Protein AF-A0A5K3ELS0-F1 (afdb_monomer)

Foldseek 3Di:
DDWDWDDQDDDPPVPDDDDDDDDDDDDDDDDDDDDDDDDDDDDDDPDDDPDQEQAPLPDPDFPDKQDQADAADCPFDAAEDFQPDDPPPPDDPDDPPVPPGPYDPVRVVLVVLSCQQNRSPHHKYKAQLVQPVRFWTWIADPLWIFTQHGHPVPSRCHPVDDGQKTWQDKQPHGGRDPVVVCVRSVVQLVVCVVVPVVDSRPRIIIIGINRNNPDIRGDFDDSDPPDDSPFDADPVRHTDD

Mean predicted aligned error: 15.23 Å

Radius of gyration: 23.15 Å; Cα contacts (8 Å, |Δi|>4): 310; chains: 1; bounding box: 40×54×72 Å

Nearest PDB structures (foldseek):
  8hu2-assembly1_A  TM=6.677E-01  e=6.889E-03  Rattus norvegicus
  8hck-assembly1_A-2  TM=6.841E-01  e=1.636E-02  Homo sapiens
  3qik-assembly1_A-2  TM=6.355E-01  e=2.095E-02  Homo sapiens
  4q2q-assembly1_A-2  TM=6.966E-01  e=3.888E-02  Homo sapiens
  2eaq-assembly1_A  TM=6.360E-01  e=8.162E-02  Homo sapiens

Secondary structure (DSSP, 8-state):
-------PPP---TT------PPPPP-------------PPP----SS-TTSSPPPTT---PPPPPPPPPPP-TTSPPEEEPPTTS-S----TT----------HHHHHHHHHHHHHH-TT-EEEEEEHHHHHHHEEEEEETTEEEEEEE-TT-GGGTTT--TT-EEEEETTEE-SSHHHHHHHHHHHHHHHHHTT-S-TTS-EEEEEEE--TT--------SSTT---S--B-TTS-B--

Organism: Mesocestoides corti (NCBI:txid53468)

pLDDT: mean 71.58, std 26.06, range [26.17, 98.44]

Sequence (241 aa):
MIGKALNSRPWITRSYEPFINEPCDKSSEDVSGENVCQKSPDFDDTDNAIYLLPPPSSSTTCLPPNPDPPEFNVQAEPIVVEPRGRSCNALIPGKSSSCTENVDPFYADSLRLQKEILNPGGIEVYVAASELLSNVALIQLQSQVWIAGWNPRVSSLHGLFHVGDLLVSVNGCDVQNLRQVAKVVEGTKKWALRENFRTPADVKCRLRLRRLPLAKTLIVCRQRQDQKIGITFDENGTNQF

Structure (mmCIF, N/CA/C/O backbone):
data_AF-A0A5K3ELS0-F1
#
_entry.id   AF-A0A5K3ELS0-F1
#
loop_
_atom_site.group_PDB
_atom_site.id
_atom_site.type_symbol
_atom_site.label_atom_id
_atom_site.label_alt_id
_atom_site.label_comp_id
_atom_site.label_asym_id
_atom_site.label_entity_id
_atom_site.label_seq_id
_atom_site.pdbx_PDB_ins_code
_atom_site.Cartn_x
_atom_site.Cartn_y
_atom_site.Cartn_z
_atom_site.occupancy
_atom_site.B_iso_or_equiv
_atom_site.auth_seq_id
_atom_site.auth_comp_id
_atom_site.auth_asym_id
_atom_site.auth_atom_id
_atom_site.pdbx_PDB_model_num
ATOM 1 N N . MET A 1 1 ? 11.161 -18.961 8.385 1.00 32.47 1 MET A N 1
ATOM 2 C CA . MET A 1 1 ? 10.218 -18.487 9.426 1.00 32.47 1 MET A CA 1
ATOM 3 C C . MET A 1 1 ? 8.884 -18.201 8.761 1.00 32.47 1 MET A C 1
ATOM 5 O O . MET A 1 1 ? 8.845 -17.419 7.824 1.00 32.47 1 MET A O 1
ATOM 9 N N . ILE A 1 2 ? 7.836 -18.905 9.183 1.00 33.78 2 ILE A N 1
ATOM 10 C CA . ILE A 1 2 ? 6.509 -18.909 8.552 1.00 33.78 2 ILE A CA 1
ATOM 11 C C . ILE A 1 2 ? 5.768 -17.618 8.937 1.00 33.78 2 ILE A C 1
ATOM 13 O O . ILE A 1 2 ? 5.592 -17.339 10.124 1.00 33.78 2 ILE A O 1
ATOM 17 N N . GLY A 1 3 ? 5.379 -16.816 7.942 1.00 35.72 3 GLY A N 1
ATOM 18 C CA . GLY A 1 3 ? 4.598 -15.593 8.139 1.00 35.72 3 GLY A CA 1
ATOM 19 C C . GLY A 1 3 ? 3.211 -15.909 8.702 1.00 35.72 3 GLY A C 1
ATOM 20 O O . GLY A 1 3 ? 2.543 -16.836 8.249 1.00 35.72 3 GLY A O 1
ATOM 21 N N . LYS A 1 4 ? 2.773 -15.154 9.713 1.00 40.16 4 LYS A N 1
ATOM 22 C CA . LYS A 1 4 ? 1.417 -15.264 10.264 1.00 40.16 4 LYS A CA 1
ATOM 23 C C . LYS A 1 4 ? 0.488 -14.370 9.445 1.00 40.16 4 LYS A C 1
ATOM 25 O O . LYS A 1 4 ? 0.543 -13.151 9.584 1.00 40.16 4 LYS A O 1
ATOM 30 N N . ALA A 1 5 ? -0.346 -14.967 8.599 1.00 39.97 5 ALA A N 1
ATOM 31 C CA . ALA A 1 5 ? -1.477 -14.273 7.993 1.00 39.97 5 ALA A CA 1
ATOM 32 C C . ALA A 1 5 ? -2.575 -14.077 9.050 1.00 39.97 5 ALA A C 1
ATOM 34 O O . ALA A 1 5 ? -2.842 -14.978 9.850 1.00 39.97 5 ALA A O 1
ATOM 35 N N . LEU A 1 6 ? -3.225 -12.911 9.074 1.00 43.31 6 LEU A N 1
ATOM 36 C CA . LEU A 1 6 ? -4.522 -12.807 9.738 1.00 43.31 6 LEU A CA 1
ATOM 37 C C . LEU A 1 6 ? -5.511 -13.591 8.865 1.00 43.31 6 LEU A C 1
ATOM 39 O O . LEU A 1 6 ? -5.607 -13.303 7.676 1.00 43.31 6 LEU A O 1
ATOM 43 N N . ASN A 1 7 ? -6.198 -14.589 9.428 1.00 38.84 7 ASN A N 1
ATOM 44 C CA . ASN A 1 7 ? -7.166 -15.424 8.710 1.00 38.84 7 ASN A CA 1
ATOM 45 C C . ASN A 1 7 ? -8.350 -14.585 8.193 1.00 38.84 7 ASN A C 1
ATOM 47 O O . ASN A 1 7 ? -9.406 -14.525 8.825 1.00 38.84 7 ASN A O 1
ATOM 51 N N . SER A 1 8 ? -8.190 -13.950 7.035 1.00 42.12 8 SER A N 1
ATOM 52 C CA . SER A 1 8 ? -9.297 -13.561 6.175 1.00 42.12 8 SER A CA 1
ATOM 53 C C . SER A 1 8 ? -9.764 -14.815 5.437 1.00 42.12 8 SER A C 1
ATOM 55 O O . SER A 1 8 ? -8.969 -15.613 4.941 1.00 42.12 8 SER A O 1
ATOM 57 N N . ARG A 1 9 ? -11.077 -15.057 5.457 1.00 33.62 9 ARG A N 1
ATOM 58 C CA . ARG A 1 9 ? -11.699 -16.205 4.785 1.00 33.62 9 ARG A CA 1
ATOM 59 C C . ARG A 1 9 ? -11.258 -16.245 3.311 1.00 33.62 9 ARG A C 1
ATOM 61 O O . ARG A 1 9 ? -11.151 -15.175 2.711 1.00 33.62 9 ARG A O 1
ATOM 68 N N . PRO A 1 10 ? -11.040 -17.430 2.711 1.00 34.38 10 PRO A N 1
ATOM 69 C CA . PRO A 1 10 ? -10.680 -17.514 1.303 1.00 34.38 10 PRO A CA 1
ATOM 70 C C . PRO A 1 10 ? -11.784 -16.875 0.459 1.00 34.38 10 PRO A C 1
ATOM 72 O O . PRO A 1 10 ? -12.960 -17.233 0.568 1.00 34.38 10 PRO A O 1
ATOM 75 N N . TRP A 1 11 ? -11.403 -15.902 -0.365 1.00 38.62 11 TRP A N 1
ATOM 76 C CA . TRP A 1 11 ? -12.281 -15.329 -1.373 1.00 38.62 11 TRP A CA 1
ATOM 77 C C . TRP A 1 11 ? -12.660 -16.444 -2.346 1.00 38.62 11 TRP A C 1
ATOM 79 O O . TRP A 1 11 ? -11.809 -17.010 -3.025 1.00 38.62 11 TRP A O 1
ATOM 89 N N . ILE A 1 12 ? -13.941 -16.803 -2.375 1.00 36.31 12 ILE A N 1
ATOM 90 C CA . ILE A 1 12 ? -14.476 -17.779 -3.323 1.00 36.31 12 ILE A CA 1
ATOM 91 C C . ILE A 1 12 ? -14.359 -17.166 -4.728 1.00 36.31 12 ILE A C 1
ATOM 93 O O . ILE A 1 12 ? -15.095 -16.239 -5.062 1.00 36.31 12 ILE A O 1
ATOM 97 N N . THR A 1 13 ? -13.438 -17.687 -5.542 1.00 38.44 13 THR A N 1
ATOM 98 C CA . THR A 1 13 ? -13.150 -17.278 -6.932 1.00 38.44 13 THR A CA 1
ATOM 99 C C . THR A 1 13 ? -14.054 -17.949 -7.973 1.00 38.44 13 THR A C 1
ATOM 101 O O . THR A 1 13 ? -13.780 -17.857 -9.164 1.00 38.44 13 THR A O 1
ATOM 104 N N . ARG A 1 14 ? -15.153 -18.603 -7.563 1.00 33.16 14 ARG A N 1
ATOM 105 C CA . ARG A 1 14 ? -16.025 -19.434 -8.428 1.00 33.16 14 ARG A CA 1
ATOM 106 C C . ARG A 1 14 ? -16.704 -18.714 -9.611 1.00 33.16 14 ARG A C 1
ATOM 108 O O . ARG A 1 14 ? -17.505 -19.336 -10.293 1.00 33.16 14 ARG A O 1
ATOM 115 N N . SER A 1 15 ? -16.427 -17.437 -9.854 1.00 32.41 15 SER A N 1
ATOM 116 C CA . SER A 1 15 ? -17.091 -16.645 -10.899 1.00 32.41 15 SER A CA 1
ATOM 117 C C . SER A 1 15 ? -16.128 -15.761 -11.696 1.00 32.41 15 SER A C 1
ATOM 119 O O . SER A 1 15 ? -16.569 -14.805 -12.321 1.00 32.41 15 SER A O 1
ATOM 121 N N . TYR A 1 16 ? -14.819 -16.027 -11.637 1.00 31.09 16 TYR A N 1
ATOM 122 C CA . TYR A 1 16 ? -13.856 -15.343 -12.497 1.00 31.09 16 TYR A CA 1
ATOM 123 C C . TYR A 1 16 ? -13.718 -16.119 -13.811 1.00 31.09 16 TYR A C 1
ATOM 125 O O . TYR A 1 16 ? -13.013 -17.125 -13.858 1.00 31.09 16 TYR A O 1
ATOM 133 N N . GLU A 1 17 ? -14.408 -15.666 -14.858 1.00 32.91 17 GLU A N 1
ATOM 134 C CA . GLU A 1 17 ? -14.076 -16.037 -16.235 1.00 32.91 17 GLU A CA 1
ATOM 135 C C . GLU A 1 17 ? -13.055 -15.017 -16.768 1.00 32.91 17 GLU A C 1
ATOM 137 O O . GLU A 1 17 ? -13.351 -13.819 -16.785 1.00 32.91 17 GLU A O 1
ATOM 142 N N . PRO A 1 18 ? -11.829 -15.433 -17.136 1.00 33.44 18 PRO A N 1
ATOM 143 C CA . PRO A 1 18 ? -10.881 -14.542 -17.791 1.00 33.44 18 PRO A CA 1
ATOM 144 C C . PRO A 1 18 ? -11.433 -14.128 -19.159 1.00 33.44 18 PRO A C 1
ATOM 146 O O . PRO A 1 18 ? -12.008 -14.950 -19.870 1.00 33.44 18 PRO A O 1
ATOM 149 N N . PHE A 1 19 ? -11.250 -12.858 -19.527 1.00 33.72 19 PHE A N 1
ATOM 150 C CA . PHE A 1 19 ? -11.660 -12.327 -20.826 1.00 33.72 19 PHE A CA 1
ATOM 151 C C . PHE A 1 19 ? -11.067 -13.178 -21.958 1.00 33.72 19 PHE A C 1
ATOM 153 O O . PHE A 1 19 ? -9.854 -13.201 -22.170 1.00 33.72 19 PHE A O 1
ATOM 160 N N . ILE A 1 20 ? -11.936 -13.902 -22.662 1.00 32.62 20 ILE A N 1
ATOM 161 C CA . ILE A 1 20 ? -11.607 -14.596 -23.903 1.00 32.62 20 ILE A CA 1
ATOM 162 C C . ILE A 1 20 ? -11.396 -13.509 -24.961 1.00 32.62 20 ILE A C 1
ATOM 164 O O . ILE A 1 20 ? -12.241 -12.634 -25.129 1.00 32.62 20 ILE A O 1
ATOM 168 N N . ASN A 1 21 ? -10.245 -13.540 -25.635 1.00 35.16 21 ASN A N 1
ATOM 169 C CA . ASN A 1 21 ? -9.906 -12.611 -26.710 1.00 35.16 21 ASN A CA 1
ATOM 170 C C . ASN A 1 21 ? -10.930 -12.729 -27.851 1.00 35.16 21 ASN A C 1
ATOM 172 O O . ASN A 1 21 ? -10.907 -13.716 -28.587 1.00 35.16 21 ASN A O 1
ATOM 176 N N . GLU A 1 22 ? -11.791 -11.729 -28.028 1.00 33.44 22 GLU A N 1
ATOM 177 C CA . GLU A 1 22 ? -12.545 -11.578 -29.274 1.00 33.44 22 GLU A CA 1
ATOM 178 C C . GLU A 1 22 ? -11.617 -11.012 -30.370 1.00 33.44 22 GLU A C 1
ATOM 180 O O . GLU A 1 22 ? -10.852 -10.077 -30.110 1.00 33.44 22 GLU A O 1
ATOM 185 N N . PRO A 1 23 ? -11.612 -11.585 -31.588 1.00 29.44 23 PRO A N 1
ATOM 186 C CA . PRO A 1 23 ? -10.772 -11.112 -32.683 1.00 29.44 23 PRO A CA 1
ATOM 187 C C . PRO A 1 23 ? -11.302 -9.793 -33.270 1.00 29.44 23 PRO A C 1
ATOM 189 O O . PRO A 1 23 ? -12.472 -9.686 -33.622 1.00 29.44 23 PRO A O 1
ATOM 192 N N . CYS A 1 24 ? -10.420 -8.798 -33.413 1.00 31.36 24 CYS A N 1
ATOM 193 C CA . CYS A 1 24 ? -10.720 -7.533 -34.089 1.00 31.36 24 CYS A CA 1
ATOM 194 C C . CYS A 1 24 ? -11.006 -7.746 -35.583 1.00 31.36 24 CYS A C 1
ATOM 196 O O . CYS A 1 24 ? -10.098 -8.099 -36.343 1.00 31.36 24 CYS A O 1
ATOM 198 N N . ASP A 1 25 ? -12.228 -7.437 -36.013 1.00 29.47 25 ASP A N 1
ATOM 199 C CA . ASP A 1 25 ? -12.583 -7.339 -37.426 1.00 29.47 25 ASP A CA 1
ATOM 200 C C . ASP A 1 25 ? -11.960 -6.095 -38.074 1.00 29.47 25 ASP A C 1
ATOM 202 O O . ASP A 1 25 ? -12.076 -4.966 -37.593 1.00 29.47 25 ASP A O 1
ATOM 206 N N . LYS A 1 26 ? -11.285 -6.322 -39.205 1.00 36.97 26 LYS A N 1
ATOM 207 C CA . LYS A 1 26 ? -10.754 -5.288 -40.095 1.00 36.97 26 LYS A CA 1
ATOM 208 C C . LYS A 1 26 ? -11.854 -4.849 -41.059 1.00 36.97 26 LYS A C 1
ATOM 210 O O . LYS A 1 26 ? -12.306 -5.655 -41.866 1.00 36.97 26 LYS A O 1
ATOM 215 N N . SER A 1 27 ? -12.197 -3.565 -41.065 1.00 30.58 27 SER A N 1
ATOM 216 C CA . SER A 1 27 ? -12.747 -2.918 -42.259 1.00 30.58 27 SER A CA 1
ATOM 217 C C . SER A 1 27 ? -12.182 -1.503 -42.409 1.00 30.58 27 SER A C 1
ATOM 219 O O . SER A 1 27 ? -11.992 -0.765 -41.448 1.00 30.58 27 SER A O 1
ATOM 221 N N . SER A 1 28 ? -11.779 -1.253 -43.645 1.00 32.78 28 SER A N 1
ATOM 222 C CA . SER A 1 28 ? -11.037 -0.150 -44.252 1.00 32.78 28 SER A CA 1
ATOM 223 C C . SER A 1 28 ? -11.870 1.113 -44.465 1.00 32.78 28 SER A C 1
ATOM 225 O O . SER A 1 28 ? -13.068 0.984 -44.674 1.00 32.78 28 SER A O 1
ATOM 227 N N . GLU A 1 29 ? -11.215 2.276 -44.580 1.00 29.58 29 GLU A N 1
ATOM 228 C CA . GLU A 1 29 ? -11.402 3.188 -45.726 1.00 29.58 29 GLU A CA 1
ATOM 229 C C . GLU A 1 29 ? -10.311 4.278 -45.786 1.00 29.58 29 GLU A C 1
ATOM 231 O O . GLU A 1 29 ? -9.962 4.907 -44.786 1.00 29.58 29 GLU A O 1
ATOM 236 N N . ASP A 1 30 ? -9.754 4.435 -46.989 1.00 28.17 30 ASP A N 1
ATOM 237 C CA . ASP A 1 30 ? -8.724 5.385 -47.410 1.00 28.17 30 ASP A CA 1
ATOM 238 C C . ASP A 1 30 ? -9.295 6.795 -47.622 1.00 28.17 30 ASP A C 1
ATOM 240 O O . ASP A 1 30 ? -10.318 6.936 -48.289 1.00 28.17 30 ASP A O 1
ATOM 244 N N . VAL A 1 31 ? -8.574 7.848 -47.210 1.00 30.98 31 VAL A N 1
ATOM 245 C CA . VAL A 1 31 ? -8.658 9.168 -47.868 1.00 30.98 31 VAL A CA 1
ATOM 246 C C . VAL A 1 31 ? -7.279 9.831 -47.918 1.00 30.98 31 VAL A C 1
ATOM 248 O O . VAL A 1 31 ? -6.674 10.179 -46.906 1.00 30.98 31 VAL A O 1
ATOM 251 N N . SER A 1 32 ? -6.809 10.014 -49.147 1.00 30.33 32 SER A N 1
ATOM 252 C CA . SER A 1 32 ? -5.652 10.793 -49.588 1.00 30.33 32 SER A CA 1
ATOM 253 C C . SER A 1 32 ? -5.846 12.308 -49.427 1.00 30.33 32 SER A C 1
ATOM 255 O O . SER A 1 32 ? -6.909 12.823 -49.772 1.00 30.33 32 SER A O 1
ATOM 257 N N . GLY A 1 33 ? -4.793 13.040 -49.044 1.00 27.86 33 GLY A N 1
ATOM 258 C CA . GLY A 1 33 ? -4.741 14.505 -49.141 1.00 27.86 33 GLY A CA 1
ATOM 259 C C . GLY A 1 33 ? -3.343 15.071 -48.867 1.00 27.86 33 GLY A C 1
ATOM 260 O O . GLY A 1 33 ? -2.771 14.831 -47.809 1.00 27.86 33 GLY A O 1
ATOM 261 N N . GLU A 1 34 ? -2.787 15.787 -49.844 1.00 28.33 34 GLU A N 1
ATOM 262 C CA . GLU A 1 34 ? -1.423 16.328 -49.889 1.00 28.33 34 GLU A CA 1
ATOM 263 C C . GLU A 1 34 ? -1.189 17.587 -49.018 1.00 28.33 34 GLU A C 1
ATOM 265 O O . GLU A 1 34 ? -2.057 18.441 -48.879 1.00 28.33 34 GLU A O 1
ATOM 270 N N . ASN A 1 35 ? 0.050 17.687 -48.509 1.00 32.28 35 ASN A N 1
ATOM 271 C CA . ASN A 1 35 ? 0.907 18.856 -48.228 1.00 32.28 35 ASN A CA 1
ATOM 272 C C . ASN A 1 35 ? 0.306 20.226 -47.857 1.00 32.28 35 ASN A C 1
ATOM 274 O O . ASN A 1 35 ? -0.186 20.930 -48.730 1.00 32.28 35 ASN A O 1
ATOM 278 N N . VAL A 1 36 ? 0.679 20.734 -46.669 1.00 26.23 36 VAL A N 1
ATOM 279 C CA . VAL A 1 36 ? 1.166 22.122 -46.497 1.00 26.23 36 VAL A CA 1
ATOM 280 C C . VAL A 1 36 ? 2.239 22.173 -45.394 1.00 26.23 36 VAL A C 1
ATOM 282 O O . VAL A 1 36 ? 1.948 22.004 -44.213 1.00 26.23 36 VAL A O 1
ATOM 285 N N . CYS A 1 37 ? 3.488 22.461 -45.778 1.00 32.84 37 CYS A N 1
ATOM 286 C CA . CYS A 1 37 ? 4.531 22.952 -44.874 1.00 32.84 37 CYS A CA 1
ATOM 287 C C . CYS A 1 37 ? 4.185 24.373 -44.417 1.00 32.84 37 CYS A C 1
ATOM 289 O O . CYS A 1 37 ? 4.113 25.274 -45.256 1.00 32.84 37 CYS A O 1
ATOM 291 N N . GLN A 1 38 ? 4.079 24.616 -43.109 1.00 28.42 38 GLN A N 1
ATOM 292 C CA . GLN A 1 38 ? 4.184 25.968 -42.562 1.00 28.42 38 GLN A CA 1
ATOM 293 C C . GLN A 1 38 ? 5.141 26.025 -41.367 1.00 28.42 38 GLN A C 1
ATOM 295 O O . GLN A 1 38 ? 5.074 25.241 -40.428 1.00 28.42 38 GLN A O 1
ATOM 300 N N . LYS A 1 39 ? 6.070 26.970 -41.530 1.00 26.17 39 LYS A N 1
ATOM 301 C CA . LYS A 1 39 ? 7.198 27.419 -40.712 1.00 26.17 39 LYS A CA 1
ATOM 302 C C . LYS A 1 39 ? 7.029 27.303 -39.193 1.00 26.17 39 LYS A C 1
ATOM 304 O O . LYS A 1 39 ? 6.042 27.757 -38.623 1.00 26.17 39 LYS A O 1
ATOM 309 N N . SER A 1 40 ? 8.098 26.821 -38.569 1.00 32.34 40 SER A N 1
ATOM 310 C CA . SER A 1 40 ? 8.456 27.016 -37.165 1.00 32.34 40 SER A CA 1
ATOM 311 C C . SER A 1 40 ? 8.597 28.504 -36.803 1.00 32.34 40 SER A C 1
ATOM 313 O O . SER A 1 40 ? 9.113 29.279 -37.613 1.00 32.34 40 SER A O 1
ATOM 315 N N . PRO A 1 41 ? 8.228 28.906 -35.576 1.00 30.69 41 PRO A N 1
ATOM 316 C CA . PRO A 1 41 ? 8.869 30.011 -34.889 1.00 30.69 41 PRO A CA 1
ATOM 317 C C . PRO A 1 41 ? 9.944 29.476 -33.936 1.00 30.69 41 PRO A C 1
ATOM 319 O O . PRO A 1 41 ? 9.690 28.586 -33.124 1.00 30.69 41 PRO A O 1
ATOM 322 N N . ASP A 1 42 ? 11.138 30.047 -34.059 1.00 35.75 42 ASP A N 1
ATOM 323 C CA . ASP A 1 42 ? 12.222 29.934 -33.091 1.00 35.75 42 ASP A CA 1
ATOM 324 C C . ASP A 1 42 ? 11.749 30.448 -31.724 1.00 35.75 42 ASP A C 1
ATOM 326 O O . ASP A 1 42 ? 11.367 31.612 -31.597 1.00 35.75 42 ASP A O 1
ATOM 330 N N . PHE A 1 43 ? 11.792 29.592 -30.704 1.00 33.81 43 PHE A N 1
ATOM 331 C CA . PHE A 1 43 ? 11.798 30.011 -29.307 1.00 33.81 43 PHE A CA 1
ATOM 332 C C . PHE A 1 43 ? 12.851 29.202 -28.560 1.00 33.81 43 PHE A C 1
ATOM 334 O O . PHE A 1 43 ? 12.744 27.988 -28.388 1.00 33.81 43 PHE A O 1
ATOM 341 N N . ASP A 1 44 ? 13.888 29.931 -28.180 1.00 38.47 44 ASP A N 1
ATOM 342 C CA . ASP A 1 44 ? 14.945 29.544 -27.267 1.00 38.47 44 ASP A CA 1
ATOM 343 C C . ASP A 1 44 ? 14.365 29.599 -25.844 1.00 38.47 44 ASP A C 1
ATOM 345 O O . ASP A 1 44 ? 14.057 30.682 -25.349 1.00 38.47 44 ASP A O 1
ATOM 349 N N . ASP A 1 45 ? 14.127 28.438 -25.229 1.00 35.22 45 ASP A N 1
ATOM 350 C CA . ASP A 1 45 ? 13.986 28.318 -23.773 1.00 35.22 45 ASP A CA 1
ATOM 351 C C . ASP A 1 45 ? 14.328 26.879 -23.350 1.00 35.22 45 ASP A C 1
ATOM 353 O O . ASP A 1 45 ? 13.502 25.962 -23.269 1.00 35.22 45 ASP A O 1
ATOM 357 N N . THR A 1 46 ? 15.625 26.663 -23.173 1.00 46.88 46 THR A N 1
ATOM 358 C CA . THR A 1 46 ? 16.214 25.497 -22.521 1.00 46.88 46 THR A CA 1
ATOM 359 C C . THR A 1 46 ? 15.684 25.334 -21.089 1.00 46.88 46 THR A C 1
ATOM 361 O O . THR A 1 46 ? 15.721 26.274 -20.303 1.00 46.88 46 THR A O 1
ATOM 364 N N . ASP A 1 47 ? 15.255 24.102 -20.777 1.00 39.41 47 ASP A N 1
ATOM 365 C CA . ASP A 1 47 ? 15.235 23.431 -19.457 1.00 39.41 47 ASP A CA 1
ATOM 366 C C . ASP A 1 47 ? 13.909 23.027 -18.781 1.00 39.41 47 ASP A C 1
ATOM 368 O O . ASP A 1 47 ? 13.975 22.393 -17.733 1.00 39.41 47 ASP A O 1
ATOM 372 N N . ASN A 1 48 ? 12.708 23.206 -19.355 1.00 40.69 48 ASN A N 1
ATOM 373 C CA . ASN A 1 48 ? 11.473 22.777 -18.644 1.00 40.69 48 ASN A CA 1
ATOM 374 C C . ASN A 1 48 ? 10.407 21.980 -19.427 1.00 40.69 48 ASN A C 1
ATOM 376 O O . ASN A 1 48 ? 9.276 21.856 -18.964 1.00 40.69 48 ASN A O 1
ATOM 380 N N . ALA A 1 49 ? 10.743 21.346 -20.555 1.00 39.59 49 ALA A N 1
ATOM 381 C CA . ALA A 1 49 ? 9.760 20.643 -21.399 1.00 39.59 49 ALA A CA 1
ATOM 382 C C . ALA A 1 49 ? 9.984 19.122 -21.556 1.00 39.59 49 ALA A C 1
ATOM 384 O O . ALA A 1 49 ? 9.637 18.552 -22.587 1.00 39.59 49 ALA A O 1
ATOM 385 N N . ILE A 1 50 ? 10.565 18.430 -20.568 1.00 40.97 50 ILE A N 1
ATOM 386 C CA . ILE A 1 50 ? 11.013 17.037 -20.784 1.00 40.97 50 ILE A CA 1
ATOM 387 C C . ILE A 1 50 ? 9.846 16.033 -20.958 1.00 40.97 50 ILE A C 1
ATOM 389 O O . ILE A 1 50 ? 10.048 14.979 -21.552 1.00 40.97 50 ILE A O 1
ATOM 393 N N . TYR A 1 51 ? 8.606 16.327 -20.538 1.00 48.28 51 TYR A N 1
ATOM 394 C CA . TYR A 1 51 ? 7.540 15.303 -20.544 1.00 48.28 51 TYR A CA 1
ATOM 395 C C . TYR A 1 51 ? 6.131 15.824 -20.872 1.00 48.28 51 TYR A C 1
ATOM 397 O O . TYR A 1 51 ? 5.190 15.549 -20.132 1.00 48.28 51 TYR A O 1
ATOM 405 N N . LEU A 1 52 ? 5.968 16.562 -21.975 1.00 49.53 52 LEU A N 1
ATOM 406 C CA . LEU A 1 52 ? 4.674 17.162 -22.354 1.00 49.53 52 LEU A CA 1
ATOM 407 C C . LEU A 1 52 ? 3.873 16.397 -23.428 1.00 49.53 52 LEU A C 1
ATOM 409 O O . LEU A 1 52 ? 2.747 16.783 -23.724 1.00 49.53 52 LEU A O 1
ATOM 413 N N . LEU A 1 53 ? 4.388 15.291 -23.971 1.00 43.47 53 LEU A N 1
ATOM 414 C CA . LEU A 1 53 ? 3.660 14.366 -24.854 1.00 43.47 53 LEU A CA 1
ATOM 415 C C . LEU A 1 53 ? 4.173 12.935 -24.617 1.00 43.47 53 LEU A C 1
ATOM 417 O O . LEU A 1 53 ? 5.349 12.786 -24.264 1.00 43.47 53 LEU A O 1
ATOM 421 N N . PRO A 1 54 ? 3.362 11.872 -24.818 1.00 44.94 54 PRO A N 1
ATOM 422 C CA . PRO A 1 54 ? 3.943 10.550 -24.988 1.00 44.94 54 PRO A CA 1
ATOM 423 C C . PRO A 1 54 ? 4.959 10.641 -26.138 1.00 44.94 54 PRO A C 1
ATOM 425 O O . PRO A 1 54 ? 4.673 11.293 -27.149 1.00 44.94 54 PRO A O 1
ATOM 428 N N . PRO A 1 55 ? 6.158 10.059 -25.981 1.00 50.50 55 PRO A N 1
ATOM 429 C CA . PRO A 1 55 ? 7.178 10.096 -27.018 1.00 50.50 55 PRO A CA 1
ATOM 430 C C . PRO A 1 55 ? 6.554 9.669 -28.361 1.00 50.50 55 PRO A C 1
ATOM 432 O O . PRO A 1 55 ? 5.818 8.678 -28.382 1.00 50.50 55 PRO A O 1
ATOM 435 N N . PRO A 1 56 ? 6.789 10.400 -29.473 1.00 50.28 56 PRO A N 1
ATOM 436 C CA . PRO A 1 56 ? 6.279 9.996 -30.783 1.00 50.28 56 PRO A CA 1
ATOM 437 C C . PRO A 1 56 ? 6.717 8.559 -31.090 1.00 50.28 56 PRO A C 1
ATOM 439 O O . PRO A 1 56 ? 7.722 8.095 -30.561 1.00 50.28 56 PRO A O 1
ATOM 442 N N . SER A 1 57 ? 6.013 7.839 -31.966 1.00 42.91 57 SER A N 1
ATOM 443 C CA . SER A 1 57 ? 6.364 6.448 -32.326 1.00 42.91 57 SER A CA 1
ATOM 444 C C . SER A 1 57 ? 7.798 6.279 -32.866 1.00 42.91 57 SER A C 1
ATOM 446 O O . SER A 1 57 ? 8.317 5.165 -32.901 1.00 42.91 57 SER A O 1
ATOM 448 N N . SER A 1 58 ? 8.440 7.381 -33.265 1.00 42.94 58 SER A N 1
ATOM 449 C CA . SER A 1 58 ? 9.840 7.494 -33.688 1.00 42.94 58 SER A CA 1
ATOM 450 C C . SER A 1 58 ? 10.833 7.814 -32.560 1.00 42.94 58 SER A C 1
ATOM 452 O O . SER A 1 58 ? 12.041 7.750 -32.780 1.00 42.94 58 SER A O 1
ATOM 454 N N . SER A 1 59 ? 10.361 8.167 -31.365 1.00 49.56 59 SER A N 1
ATOM 455 C CA . SER A 1 59 ? 11.199 8.452 -30.204 1.00 49.56 59 SER A CA 1
ATOM 456 C C . SER A 1 59 ? 11.670 7.152 -29.561 1.00 49.56 59 SER A C 1
ATOM 458 O O . SER A 1 59 ? 10.891 6.285 -29.168 1.00 49.56 59 SER A O 1
ATOM 460 N N . THR A 1 60 ? 12.985 7.036 -29.417 1.00 46.84 60 THR A N 1
ATOM 461 C CA . THR A 1 60 ? 13.653 5.954 -28.687 1.00 46.84 60 THR A CA 1
ATOM 462 C C . THR A 1 60 ? 13.524 6.090 -27.168 1.00 46.84 60 THR A C 1
ATOM 464 O O . THR A 1 60 ? 13.955 5.201 -26.435 1.00 46.84 60 THR A O 1
ATOM 467 N N . THR A 1 61 ? 12.953 7.189 -26.676 1.00 49.84 61 THR A N 1
ATOM 468 C CA . THR A 1 61 ? 12.980 7.552 -25.259 1.00 49.84 61 THR A CA 1
ATOM 469 C C . THR A 1 61 ? 11.655 7.176 -24.606 1.00 49.84 61 THR A C 1
ATOM 471 O O . THR A 1 61 ? 10.752 7.997 -24.475 1.00 49.84 61 THR A O 1
ATOM 474 N N . CYS A 1 62 ? 11.523 5.906 -24.212 1.00 60.06 62 CYS A N 1
ATOM 475 C CA . CYS A 1 62 ? 10.508 5.490 -23.239 1.00 60.06 62 CYS A CA 1
ATOM 476 C C . CYS A 1 62 ? 10.748 6.233 -21.912 1.00 60.06 62 CYS A C 1
ATOM 478 O O . CYS A 1 62 ? 11.893 6.592 -21.623 1.00 60.06 62 CYS A O 1
ATOM 480 N N . LEU A 1 63 ? 9.706 6.446 -21.094 1.00 65.94 63 LEU A N 1
ATOM 481 C CA . LEU A 1 63 ? 9.922 6.970 -19.740 1.00 65.94 63 LEU A CA 1
ATOM 482 C C . LEU A 1 63 ? 10.952 6.088 -19.034 1.00 65.94 63 LEU A C 1
ATOM 484 O O . LEU A 1 63 ? 10.750 4.868 -18.975 1.00 65.94 63 LEU A O 1
ATOM 488 N N . PRO A 1 64 ? 12.049 6.671 -18.523 1.00 75.31 64 PRO A N 1
ATOM 489 C CA . PRO A 1 64 ? 13.050 5.876 -17.853 1.00 75.31 64 PRO A CA 1
ATOM 490 C C . PRO A 1 64 ? 12.423 5.211 -16.620 1.00 75.31 64 PRO A C 1
ATOM 492 O O . PRO A 1 64 ? 11.488 5.759 -16.016 1.00 75.31 64 PRO A O 1
ATOM 495 N N . PRO A 1 65 ? 12.938 4.036 -16.221 1.00 84.00 65 PRO A N 1
ATOM 496 C CA . PRO A 1 65 ? 12.593 3.459 -14.937 1.00 84.00 65 PRO A CA 1
ATOM 497 C C . PRO A 1 65 ? 12.823 4.491 -13.836 1.00 84.00 65 PRO A C 1
ATOM 499 O O . PRO A 1 65 ? 13.812 5.228 -13.877 1.00 84.00 65 PRO A O 1
ATOM 502 N N . ASN A 1 66 ? 11.946 4.536 -12.832 1.00 87.56 66 ASN A N 1
ATOM 503 C CA . ASN A 1 66 ? 12.211 5.406 -11.691 1.00 87.56 66 ASN A CA 1
ATOM 504 C C . ASN A 1 66 ? 13.566 5.044 -11.050 1.00 87.56 66 ASN A C 1
ATOM 506 O O . ASN A 1 66 ? 13.917 3.856 -10.976 1.00 87.56 66 ASN A O 1
ATOM 510 N N . PRO A 1 67 ? 14.321 6.034 -10.541 1.00 89.81 67 PRO A N 1
ATOM 511 C CA . PRO A 1 67 ? 15.510 5.765 -9.744 1.00 89.81 67 PRO A CA 1
ATOM 512 C C . PRO A 1 67 ? 15.146 4.984 -8.476 1.00 89.81 67 PRO A C 1
ATOM 514 O O . PRO A 1 67 ? 13.971 4.702 -8.198 1.00 89.81 67 PRO A O 1
ATOM 517 N N . ASP A 1 68 ? 16.160 4.528 -7.743 1.00 90.31 68 ASP A N 1
ATOM 518 C CA . ASP A 1 68 ? 15.911 3.864 -6.465 1.00 90.31 68 ASP A CA 1
ATOM 519 C C . ASP A 1 68 ? 15.161 4.823 -5.535 1.00 90.31 68 ASP A C 1
ATOM 521 O O . ASP A 1 68 ? 15.529 6.000 -5.448 1.00 90.31 68 ASP A O 1
ATOM 525 N N . PRO A 1 69 ? 14.065 4.371 -4.899 1.00 91.56 69 PRO A N 1
ATOM 526 C CA . PRO A 1 69 ? 13.301 5.242 -4.025 1.00 91.56 69 PRO A CA 1
ATOM 527 C C . PRO A 1 69 ? 14.193 5.731 -2.872 1.00 91.56 69 PRO A C 1
ATOM 529 O O . PRO A 1 69 ? 14.932 4.923 -2.309 1.00 91.56 69 PRO A O 1
ATOM 532 N N . PRO A 1 70 ? 14.122 7.017 -2.476 1.00 93.00 70 PRO A N 1
ATOM 533 C CA . PRO A 1 70 ? 14.927 7.527 -1.365 1.00 93.00 70 PRO A CA 1
ATOM 534 C C . PRO A 1 70 ? 14.591 6.814 -0.047 1.00 93.00 70 PRO A C 1
ATOM 536 O O . PRO A 1 70 ? 13.571 6.131 0.071 1.00 93.00 70 PRO A O 1
ATOM 539 N N . GLU A 1 71 ? 15.406 6.986 0.990 1.00 93.94 71 GLU A N 1
ATOM 540 C CA . GLU A 1 71 ? 15.014 6.499 2.314 1.00 93.94 71 GLU A CA 1
ATOM 541 C C . GLU A 1 71 ? 13.728 7.185 2.796 1.00 93.94 71 GLU A C 1
ATOM 543 O O . GLU A 1 71 ? 13.429 8.336 2.460 1.00 93.94 71 GLU A O 1
ATOM 548 N N . PHE A 1 72 ? 12.930 6.452 3.572 1.00 94.25 72 PHE A N 1
ATOM 549 C CA . PHE A 1 72 ? 11.693 6.995 4.112 1.00 94.25 72 PHE A CA 1
ATOM 550 C C . PHE A 1 72 ? 11.992 8.067 5.164 1.00 94.25 72 PHE A C 1
ATOM 552 O O . PHE A 1 72 ? 12.716 7.821 6.128 1.00 94.25 72 PHE A O 1
ATOM 559 N N . ASN A 1 73 ? 11.379 9.239 5.010 1.00 94.69 73 ASN A N 1
ATOM 560 C CA . ASN A 1 73 ? 11.518 10.361 5.923 1.00 94.69 73 ASN A CA 1
ATOM 561 C C . ASN A 1 73 ? 10.166 10.690 6.566 1.00 94.69 73 ASN A C 1
ATOM 563 O O . ASN A 1 73 ? 9.264 11.225 5.922 1.00 94.69 73 ASN A O 1
ATOM 567 N N . VAL A 1 74 ? 10.055 10.429 7.870 1.00 91.56 74 VAL A N 1
ATOM 568 C CA . VAL A 1 74 ? 8.846 10.692 8.669 1.00 91.56 74 VAL A CA 1
ATOM 569 C C . VAL A 1 74 ? 8.456 12.178 8.658 1.00 91.56 74 VAL A C 1
ATOM 571 O O . VAL A 1 74 ? 7.266 12.493 8.707 1.00 91.56 74 VAL A O 1
ATOM 574 N N . GLN A 1 75 ? 9.436 13.082 8.567 1.00 94.38 75 GLN A N 1
ATOM 575 C CA . GLN A 1 75 ? 9.223 14.534 8.599 1.00 94.38 75 GLN A CA 1
ATOM 576 C C . GLN A 1 75 ? 8.814 15.116 7.242 1.00 94.38 75 GLN A C 1
ATOM 578 O O . GLN A 1 75 ? 8.297 16.228 7.190 1.00 94.38 75 GLN A O 1
ATOM 583 N N . ALA A 1 76 ? 9.038 14.390 6.144 1.00 95.81 76 ALA A N 1
ATOM 584 C CA . ALA A 1 76 ? 8.599 14.826 4.824 1.00 95.81 76 ALA A CA 1
ATOM 585 C C . ALA A 1 76 ? 7.075 14.688 4.684 1.00 95.81 76 ALA A C 1
ATOM 587 O O . ALA A 1 76 ? 6.470 13.776 5.255 1.00 95.81 76 ALA A O 1
ATOM 588 N N . GLU A 1 77 ? 6.450 15.574 3.911 1.00 95.88 77 GLU A N 1
ATOM 589 C CA . GLU A 1 77 ? 5.000 15.570 3.701 1.00 95.88 77 GLU A CA 1
ATOM 590 C C . GLU A 1 77 ? 4.573 14.395 2.792 1.00 95.88 77 GLU A C 1
ATOM 592 O O . GLU A 1 77 ? 5.185 14.166 1.740 1.00 95.88 77 GLU A O 1
ATOM 597 N N . PRO A 1 78 ? 3.564 13.592 3.181 1.00 97.12 78 PRO A N 1
ATOM 598 C CA . PRO A 1 78 ? 3.054 12.523 2.331 1.00 97.12 78 PRO A CA 1
ATOM 599 C C . PRO A 1 78 ? 2.160 13.071 1.207 1.00 97.12 78 PRO A C 1
ATOM 601 O O . PRO A 1 78 ? 1.464 14.068 1.375 1.00 97.12 78 PRO A O 1
ATOM 604 N N . ILE A 1 79 ? 2.104 12.365 0.075 1.00 96.44 79 ILE A N 1
ATOM 605 C CA . ILE A 1 79 ? 1.123 12.655 -0.982 1.00 96.44 79 ILE A CA 1
ATOM 606 C C . ILE A 1 79 ? -0.214 12.029 -0.586 1.00 96.44 79 ILE A C 1
ATOM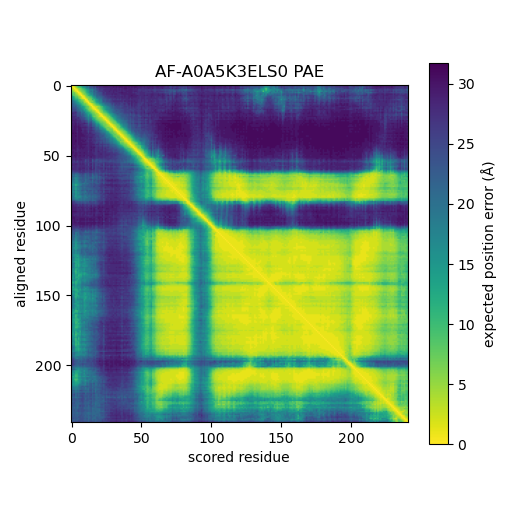 608 O O . ILE A 1 79 ? -0.291 10.817 -0.379 1.00 96.44 79 ILE A O 1
ATOM 612 N N . VAL A 1 80 ? -1.277 12.827 -0.517 1.00 96.12 80 VAL A N 1
ATOM 613 C CA . VAL A 1 80 ? -2.626 12.311 -0.252 1.00 96.12 80 VAL A CA 1
ATOM 614 C C . VAL A 1 80 ? -3.185 11.652 -1.514 1.00 96.12 80 VAL A C 1
ATOM 616 O O . VAL A 1 80 ? -3.257 12.272 -2.575 1.00 96.12 80 VAL A O 1
ATOM 619 N N . VAL A 1 81 ? -3.594 10.388 -1.401 1.00 93.81 81 VAL A N 1
ATOM 620 C CA . VAL A 1 81 ? -4.192 9.610 -2.492 1.00 93.81 81 VAL A CA 1
ATOM 621 C C . VAL A 1 81 ? -5.663 9.345 -2.185 1.00 93.81 81 VAL A C 1
ATOM 623 O O . VAL A 1 81 ? -6.016 8.744 -1.169 1.00 93.81 81 VAL A O 1
ATOM 626 N N . GLU A 1 82 ? -6.527 9.784 -3.096 1.00 87.44 82 GLU A N 1
ATOM 627 C CA . GLU A 1 82 ? -7.970 9.558 -3.032 1.00 87.44 82 GLU A CA 1
ATOM 628 C C . GLU A 1 82 ? -8.405 8.360 -3.895 1.00 87.44 82 GLU A C 1
ATOM 630 O O . GLU A 1 82 ? -7.713 8.019 -4.862 1.00 87.44 82 GLU A O 1
ATOM 635 N N . PRO A 1 83 ? -9.553 7.722 -3.586 1.00 79.62 83 PRO A N 1
ATOM 636 C CA . PRO A 1 83 ? -10.085 6.633 -4.397 1.00 79.62 83 PRO A CA 1
ATOM 637 C C . PRO A 1 83 ? -10.343 7.095 -5.834 1.00 79.62 83 PRO A C 1
ATOM 639 O O . PRO A 1 83 ? -10.951 8.146 -6.063 1.00 79.62 83 PRO A O 1
ATOM 642 N N . ARG A 1 84 ? -9.919 6.293 -6.815 1.00 65.00 84 ARG A N 1
ATOM 643 C CA . ARG A 1 84 ? -10.191 6.571 -8.232 1.00 65.00 84 ARG A CA 1
ATOM 644 C C . ARG A 1 84 ? -11.700 6.426 -8.485 1.00 65.00 84 ARG A C 1
ATOM 646 O O . ARG A 1 84 ? -12.294 5.435 -8.073 1.00 65.00 84 ARG A O 1
ATOM 653 N N . GLY A 1 85 ? -12.324 7.409 -9.144 1.00 51.25 85 GLY A N 1
ATOM 654 C CA . GLY A 1 85 ? -13.754 7.368 -9.504 1.00 51.25 85 GLY A CA 1
ATOM 655 C C . GLY A 1 85 ? -14.648 8.440 -8.866 1.00 51.25 85 GLY A C 1
ATOM 656 O O . GLY A 1 85 ? -15.833 8.504 -9.186 1.00 51.25 85 GLY A O 1
ATOM 657 N N . ARG A 1 86 ? -14.111 9.338 -8.029 1.00 43.19 86 ARG A N 1
ATOM 658 C CA . ARG A 1 86 ? -14.732 10.658 -7.846 1.00 43.19 86 ARG A CA 1
ATOM 659 C C . ARG A 1 86 ? -14.219 11.564 -8.954 1.00 43.19 86 ARG A C 1
ATOM 661 O O . ARG A 1 86 ? -13.028 11.843 -9.013 1.00 43.19 86 ARG A O 1
ATOM 668 N N . SER A 1 87 ? -15.122 11.957 -9.850 1.00 37.41 87 SER A N 1
ATOM 669 C CA . SER A 1 87 ? -14.892 12.977 -10.873 1.00 37.41 87 SER A CA 1
ATOM 670 C C . SER A 1 87 ? -14.006 14.091 -10.319 1.00 37.41 87 SER A C 1
ATOM 672 O O . SER A 1 87 ? -14.320 14.680 -9.284 1.00 37.41 87 SER A O 1
ATOM 674 N N . CYS A 1 88 ? -12.925 14.395 -11.027 1.00 33.81 88 CYS A N 1
ATOM 675 C CA . CYS A 1 88 ? -12.202 15.650 -10.922 1.00 33.81 88 CYS A CA 1
ATOM 676 C C . CYS A 1 88 ? -13.183 16.791 -11.225 1.00 33.81 88 CYS A C 1
ATOM 678 O O . CYS A 1 88 ? -13.360 17.164 -12.370 1.00 33.81 88 CYS A O 1
ATOM 680 N N . ASN A 1 89 ? -13.904 17.250 -10.203 1.00 35.12 89 ASN A N 1
ATOM 681 C CA . ASN A 1 89 ? -14.723 18.462 -10.171 1.00 35.12 89 ASN A CA 1
ATOM 682 C C . ASN A 1 89 ? -14.975 18.837 -8.701 1.00 35.12 89 ASN A C 1
ATOM 684 O O . ASN A 1 89 ? -16.101 18.900 -8.221 1.00 35.12 89 ASN A O 1
ATOM 688 N N . ALA A 1 90 ? -13.895 19.054 -7.961 1.00 32.88 90 ALA A N 1
ATOM 689 C CA . ALA A 1 90 ? -13.920 19.841 -6.734 1.00 32.88 90 ALA A CA 1
ATOM 690 C C . ALA A 1 90 ? -12.662 20.711 -6.723 1.00 32.88 90 ALA A C 1
ATOM 692 O O . ALA A 1 90 ? -11.752 20.549 -5.914 1.00 32.88 90 ALA A O 1
ATOM 693 N N . LEU A 1 91 ? -12.599 21.601 -7.714 1.00 40.22 91 LEU A N 1
ATOM 694 C CA . LEU A 1 91 ? -11.674 22.718 -7.715 1.00 40.22 91 LEU A CA 1
ATOM 695 C C . LEU A 1 91 ? -12.050 23.638 -6.553 1.00 40.22 91 LEU A C 1
ATOM 697 O O . LEU A 1 91 ? -13.169 24.140 -6.468 1.00 40.22 91 LEU A O 1
ATOM 701 N N . ILE A 1 92 ? -11.088 23.860 -5.666 1.00 40.06 92 ILE A N 1
ATOM 702 C CA . ILE A 1 92 ? -11.060 25.019 -4.780 1.00 40.06 92 ILE A CA 1
ATOM 703 C C . ILE A 1 92 ? -11.180 26.269 -5.675 1.00 40.06 92 ILE A C 1
ATOM 705 O O . ILE A 1 92 ? -10.402 26.389 -6.628 1.00 40.06 92 ILE A O 1
ATOM 709 N N . PRO A 1 93 ? -12.112 27.205 -5.420 1.00 32.56 93 PRO A N 1
ATOM 710 C CA . PRO A 1 93 ? -12.208 28.418 -6.219 1.00 32.56 93 PRO A CA 1
ATOM 711 C C . PRO A 1 93 ? -10.963 29.276 -5.949 1.00 32.56 93 PRO A C 1
ATOM 713 O O . PRO A 1 93 ? -10.785 29.778 -4.843 1.00 32.56 93 PRO A O 1
ATOM 716 N N . GLY A 1 94 ? -10.076 29.410 -6.940 1.00 34.28 94 GLY A N 1
ATOM 717 C CA . GLY A 1 94 ? -8.950 30.354 -6.881 1.00 34.28 94 GLY A CA 1
ATOM 718 C C . GLY A 1 94 ? -7.568 29.830 -7.276 1.00 34.28 94 GLY A C 1
ATOM 719 O O . GLY A 1 94 ? -6.635 30.623 -7.330 1.00 34.28 94 GLY A O 1
ATOM 720 N N . LYS A 1 95 ? -7.403 28.543 -7.604 1.00 33.75 95 LYS A N 1
ATOM 721 C CA . LYS A 1 95 ? -6.209 28.075 -8.328 1.00 33.75 95 LYS A CA 1
ATOM 722 C C . LYS A 1 95 ? -6.632 27.588 -9.700 1.00 33.75 95 LYS A C 1
ATOM 724 O O . LYS A 1 95 ? -7.284 26.556 -9.818 1.00 33.75 95 LYS A O 1
ATOM 729 N N . SER A 1 96 ? -6.270 28.347 -10.728 1.00 30.78 96 SER A N 1
ATOM 730 C CA . SER A 1 96 ? -6.319 27.899 -12.112 1.00 30.78 96 SER A CA 1
ATOM 731 C C . SER A 1 96 ? -5.445 26.652 -12.248 1.00 30.78 96 SER A C 1
ATOM 733 O O . SER A 1 96 ? -4.234 26.753 -12.440 1.00 30.78 96 SER A O 1
ATOM 735 N N . SER A 1 97 ? -6.033 25.462 -12.118 1.00 40.81 97 SER A N 1
ATOM 736 C CA . SER A 1 97 ? -5.441 24.287 -12.740 1.00 40.81 97 SER A CA 1
ATOM 737 C C . SER A 1 97 ? -5.554 24.539 -14.235 1.00 40.81 97 SER A C 1
ATOM 739 O O . SER A 1 97 ? -6.650 24.476 -14.796 1.00 40.81 97 SER A O 1
ATOM 741 N N . SER A 1 98 ? -4.449 24.909 -14.872 1.00 35.78 98 SER A N 1
ATOM 742 C CA . SER A 1 98 ? -4.337 24.894 -16.323 1.00 35.78 98 SER A CA 1
ATOM 743 C C . SER A 1 98 ? -4.473 23.442 -16.781 1.00 35.78 98 SER A C 1
ATOM 745 O O . SER A 1 98 ? -3.492 22.735 -16.981 1.00 35.78 98 SER A O 1
ATOM 747 N N . CYS A 1 99 ? -5.708 22.953 -16.873 1.00 37.62 99 CYS A N 1
ATOM 748 C CA . CYS A 1 99 ? -6.022 21.678 -17.492 1.00 37.62 99 CYS A CA 1
ATOM 749 C C . CYS A 1 99 ? -5.957 21.878 -19.005 1.00 37.62 99 CYS A C 1
ATOM 751 O O . CYS A 1 99 ? -6.975 21.984 -19.680 1.00 37.62 99 CYS A O 1
ATOM 753 N N . THR A 1 100 ? -4.737 21.981 -19.516 1.00 40.00 100 THR A N 1
ATOM 754 C CA . THR A 1 100 ? -4.413 21.899 -20.938 1.00 40.00 100 THR A CA 1
ATOM 755 C C . THR A 1 100 ? -3.180 21.017 -21.080 1.00 40.00 100 THR A C 1
ATOM 757 O O . THR A 1 100 ? -2.124 21.482 -21.488 1.00 40.00 100 THR A O 1
ATOM 760 N N . GLU A 1 101 ? -3.287 19.748 -20.695 1.00 46.53 101 GLU A N 1
ATOM 761 C CA . GLU A 1 101 ? -2.235 18.764 -20.956 1.00 46.53 101 GLU A CA 1
ATOM 762 C C . GLU A 1 101 ? -2.881 17.495 -21.528 1.00 46.53 101 GLU A C 1
ATOM 764 O O . GLU A 1 101 ? -3.525 16.722 -20.820 1.00 46.53 101 GLU A O 1
ATOM 769 N N . ASN A 1 102 ? -2.753 17.320 -22.847 1.00 52.12 102 ASN A N 1
ATOM 770 C CA . ASN A 1 102 ? -3.232 16.163 -23.610 1.00 52.12 102 ASN A CA 1
ATOM 771 C C . ASN A 1 102 ? -2.271 14.974 -23.427 1.00 52.12 102 ASN A C 1
ATOM 773 O O . ASN A 1 102 ? -1.598 14.556 -24.369 1.00 52.12 102 ASN A O 1
ATOM 777 N N . VAL A 1 103 ? -2.149 14.462 -22.203 1.00 57.91 103 VAL A N 1
ATOM 778 C CA . VAL A 1 103 ? -1.303 13.298 -21.901 1.00 57.91 103 VAL A CA 1
ATOM 779 C C . VAL A 1 1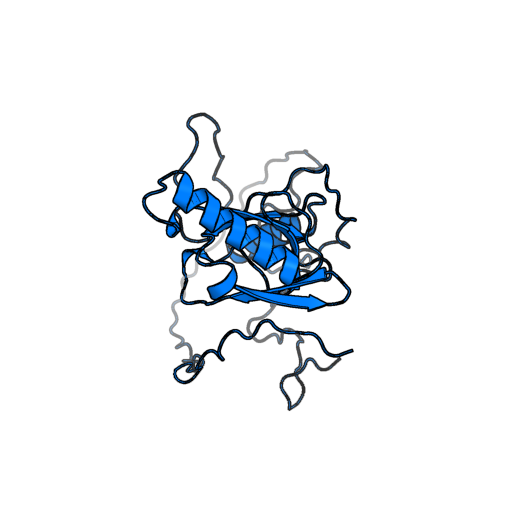03 ? -2.151 12.030 -21.952 1.00 57.91 103 VAL A C 1
ATOM 781 O O . VAL A 1 103 ? -3.266 12.004 -21.430 1.00 57.91 103 VAL A O 1
ATOM 784 N N . ASP A 1 104 ? -1.620 10.972 -22.571 1.00 71.88 104 ASP A N 1
ATOM 785 C CA . ASP A 1 104 ? -2.250 9.651 -22.553 1.00 71.88 104 ASP A CA 1
ATOM 786 C C . ASP A 1 104 ? -2.537 9.208 -21.095 1.00 71.88 104 ASP A C 1
ATOM 788 O O . ASP A 1 104 ? -1.643 9.303 -20.245 1.00 71.88 104 ASP A O 1
ATOM 792 N N . PRO A 1 105 ? -3.751 8.723 -20.770 1.00 73.75 105 PRO A N 1
ATOM 793 C CA . PRO A 1 105 ? -4.116 8.369 -19.399 1.00 73.75 105 PRO A CA 1
ATOM 794 C C . PRO A 1 105 ? -3.187 7.339 -18.741 1.00 73.75 105 PRO A C 1
ATOM 796 O O . PRO A 1 105 ? -2.911 7.448 -17.546 1.00 73.75 105 PRO A O 1
ATOM 799 N N . PHE A 1 106 ? -2.661 6.366 -19.496 1.00 74.62 106 PHE A N 1
ATOM 800 C CA 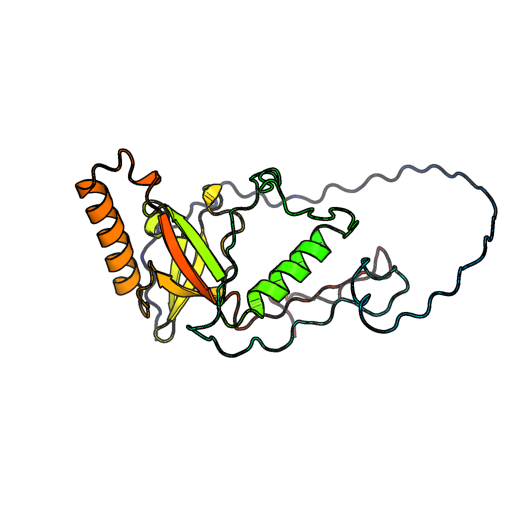. PHE A 1 106 ? -1.751 5.348 -18.958 1.00 74.62 106 PHE A CA 1
ATOM 801 C C . PHE A 1 106 ? -0.372 5.931 -18.653 1.00 74.62 106 PHE A C 1
ATOM 803 O O . PHE A 1 106 ? 0.263 5.581 -17.651 1.00 74.62 106 PHE A O 1
ATOM 810 N N . TYR A 1 107 ? 0.084 6.854 -19.495 1.00 77.56 107 TYR A N 1
ATOM 811 C CA . TYR A 1 107 ? 1.317 7.594 -19.268 1.00 77.56 107 TYR A CA 1
ATOM 812 C C . TYR A 1 107 ? 1.207 8.508 -18.038 1.00 77.56 107 TYR A C 1
ATOM 814 O O . TYR A 1 107 ? 2.091 8.502 -17.176 1.00 77.56 107 TYR A O 1
ATOM 822 N N . ALA A 1 108 ? 0.092 9.232 -17.900 1.00 80.00 108 ALA A N 1
ATOM 823 C CA . ALA A 1 108 ? -0.189 10.073 -16.737 1.00 80.00 108 ALA A CA 1
ATOM 824 C C . ALA A 1 108 ? -0.243 9.256 -15.432 1.00 80.00 108 ALA A C 1
ATOM 826 O O . ALA A 1 108 ? 0.336 9.658 -14.418 1.00 80.00 108 ALA A O 1
ATOM 827 N N . ASP A 1 109 ? -0.873 8.079 -15.465 1.00 82.75 109 ASP A N 1
ATOM 828 C CA . ASP A 1 109 ? -0.922 7.151 -14.333 1.00 82.75 109 ASP A CA 1
ATOM 829 C C . ASP A 1 109 ? 0.465 6.631 -13.940 1.00 82.75 109 ASP A C 1
ATOM 831 O O . ASP A 1 109 ? 0.790 6.568 -12.751 1.00 82.75 109 ASP A O 1
ATOM 835 N N . SER A 1 110 ? 1.303 6.309 -14.927 1.00 85.25 110 SER A N 1
ATOM 836 C CA . SER A 1 110 ? 2.676 5.846 -14.698 1.00 85.25 110 SER A CA 1
ATOM 837 C C . SER A 1 110 ? 3.531 6.935 -14.048 1.00 85.25 110 SER A C 1
ATOM 839 O O . SER A 1 110 ? 4.223 6.676 -13.063 1.00 85.25 110 SER A O 1
ATOM 841 N N . LEU A 1 111 ? 3.436 8.178 -14.532 1.00 85.50 111 LEU A N 1
ATOM 842 C CA . LEU A 1 111 ? 4.119 9.330 -13.935 1.00 85.50 111 LEU A CA 1
ATOM 843 C C . LEU A 1 111 ? 3.658 9.597 -12.503 1.00 85.50 111 LEU A C 1
ATOM 845 O O . LEU A 1 111 ? 4.474 9.870 -11.620 1.00 85.50 111 LEU A O 1
ATOM 849 N N . ARG A 1 112 ? 2.349 9.514 -12.256 1.00 89.38 112 ARG A N 1
ATOM 850 C CA . ARG A 1 112 ? 1.790 9.657 -10.911 1.00 89.38 112 ARG A CA 1
ATOM 851 C C . ARG A 1 112 ? 2.333 8.575 -9.979 1.00 89.38 112 ARG A C 1
ATOM 853 O O . ARG A 1 112 ? 2.765 8.903 -8.877 1.00 89.38 112 ARG A O 1
ATOM 860 N N . LEU A 1 113 ? 2.367 7.320 -10.423 1.00 92.12 113 LEU A N 1
ATOM 861 C CA . LEU A 1 113 ? 2.907 6.220 -9.628 1.00 92.12 113 LEU A CA 1
ATOM 862 C C . LEU A 1 113 ? 4.395 6.424 -9.316 1.00 92.12 113 LEU A C 1
ATOM 864 O O . LEU A 1 113 ? 4.795 6.264 -8.165 1.00 92.12 113 LEU A O 1
ATOM 868 N N . GLN A 1 114 ? 5.205 6.842 -10.295 1.00 92.69 114 GLN A N 1
ATOM 869 C CA . GLN A 1 114 ? 6.615 7.166 -10.055 1.00 92.69 114 GLN A CA 1
ATOM 870 C C . GLN A 1 114 ? 6.766 8.275 -9.001 1.00 92.69 114 GLN A C 1
ATOM 872 O O . GLN A 1 114 ? 7.575 8.133 -8.085 1.00 92.69 114 GLN A O 1
ATOM 877 N N . LYS A 1 115 ? 5.952 9.340 -9.059 1.00 93.38 115 LYS A N 1
ATOM 878 C CA . LYS A 1 115 ? 5.942 10.400 -8.031 1.00 93.38 115 LYS A CA 1
ATOM 879 C C . LYS A 1 115 ? 5.590 9.856 -6.641 1.00 93.38 115 LYS A C 1
ATOM 881 O O . LYS A 1 115 ? 6.238 10.219 -5.663 1.00 93.38 115 LYS A O 1
ATOM 886 N N . GLU A 1 116 ? 4.600 8.970 -6.548 1.00 95.75 116 GLU A N 1
ATOM 887 C CA . GLU A 1 116 ? 4.193 8.334 -5.287 1.00 95.75 116 GLU A CA 1
ATOM 888 C C . GLU A 1 116 ? 5.296 7.436 -4.700 1.00 95.75 116 GLU A C 1
ATOM 890 O O . GLU A 1 116 ? 5.548 7.486 -3.495 1.00 95.75 116 GLU A O 1
ATOM 895 N N . ILE A 1 117 ? 5.981 6.649 -5.539 1.00 95.94 117 ILE A N 1
ATOM 896 C CA . ILE A 1 117 ? 7.122 5.802 -5.147 1.00 95.94 117 ILE A CA 1
ATOM 897 C C . ILE A 1 117 ? 8.285 6.660 -4.632 1.00 95.94 117 ILE A C 1
ATOM 899 O O . ILE A 1 117 ? 8.881 6.378 -3.589 1.00 95.94 117 ILE A O 1
ATOM 903 N N . LEU A 1 118 ? 8.615 7.728 -5.359 1.00 95.56 118 LEU A N 1
ATOM 904 C CA . LEU A 1 118 ? 9.785 8.552 -5.073 1.00 95.56 118 LEU A CA 1
ATOM 905 C C . LEU A 1 118 ? 9.582 9.514 -3.899 1.00 95.56 118 LEU A C 1
ATOM 907 O O . LEU A 1 118 ? 10.574 10.002 -3.364 1.00 95.56 118 LEU A O 1
ATOM 911 N N . ASN A 1 119 ? 8.351 9.763 -3.442 1.00 97.06 119 ASN A N 1
ATOM 912 C CA . ASN A 1 119 ? 8.127 10.708 -2.350 1.00 97.06 119 ASN A CA 1
ATOM 913 C C . ASN A 1 119 ? 8.710 10.198 -1.017 1.00 97.06 119 ASN A C 1
ATOM 915 O O . ASN A 1 119 ? 8.179 9.220 -0.480 1.00 97.06 119 ASN A O 1
ATOM 919 N N . PRO A 1 120 ? 9.724 10.850 -0.412 1.00 96.81 120 PRO A N 1
ATOM 920 C CA . PRO A 1 120 ? 10.324 10.395 0.847 1.00 96.81 120 PRO A CA 1
ATOM 921 C C . PRO A 1 120 ? 9.324 10.364 2.012 1.00 96.81 120 PRO A C 1
ATOM 923 O O . PRO A 1 120 ? 9.461 9.533 2.907 1.00 96.81 120 PRO A O 1
ATOM 926 N N . GLY A 1 121 ? 8.282 11.205 1.977 1.00 96.62 121 GLY A N 1
ATOM 927 C CA . GLY A 1 121 ? 7.198 11.192 2.961 1.00 96.62 121 GLY A CA 1
ATOM 928 C C . GLY A 1 121 ? 6.227 10.014 2.813 1.00 96.62 121 GLY A C 1
ATOM 929 O O . GLY A 1 121 ? 5.421 9.773 3.716 1.00 96.62 121 GLY A O 1
ATOM 930 N N . GLY A 1 122 ? 6.313 9.264 1.711 1.00 97.62 122 GLY A N 1
ATOM 931 C CA . GLY A 1 122 ? 5.365 8.223 1.337 1.00 97.62 122 GLY A CA 1
ATOM 932 C C . GLY A 1 122 ? 4.039 8.794 0.838 1.00 97.62 122 GLY A C 1
ATOM 933 O O . GLY A 1 122 ? 3.962 9.908 0.322 1.00 97.62 122 GLY A O 1
ATOM 934 N N . ILE A 1 123 ? 2.974 8.027 0.996 1.00 98.00 123 ILE A N 1
ATOM 935 C CA . ILE A 1 123 ? 1.617 8.446 0.662 1.00 98.00 123 ILE A CA 1
ATOM 936 C C . ILE A 1 123 ? 0.719 8.349 1.885 1.00 98.00 123 ILE A C 1
ATOM 938 O O . ILE A 1 123 ? 1.004 7.614 2.835 1.00 98.00 123 ILE A O 1
ATOM 942 N N . GLU A 1 124 ? -0.391 9.065 1.831 1.00 98.06 124 GLU A N 1
ATOM 943 C CA . GLU A 1 124 ? -1.440 9.008 2.829 1.00 98.06 124 GLU A CA 1
ATOM 944 C C . GLU A 1 124 ? -2.770 8.630 2.179 1.00 98.06 124 GLU A C 1
ATOM 946 O O . GLU A 1 124 ? -3.184 9.228 1.187 1.00 98.06 124 GLU A O 1
ATOM 951 N N . VAL A 1 125 ? -3.442 7.626 2.740 1.00 97.06 125 VAL A N 1
ATOM 952 C CA . VAL A 1 125 ? -4.769 7.185 2.295 1.00 97.06 125 VAL A CA 1
ATOM 953 C C . VAL A 1 125 ? -5.731 7.125 3.470 1.00 97.06 125 VAL A C 1
ATOM 955 O O . VAL A 1 125 ? -5.344 6.859 4.609 1.00 97.06 125 VAL A O 1
ATOM 958 N N . TYR A 1 126 ? -7.012 7.336 3.183 1.00 95.69 126 TYR A N 1
ATOM 959 C CA . TYR A 1 126 ? -8.070 7.347 4.186 1.00 95.69 126 TYR A CA 1
ATOM 960 C C . TYR A 1 126 ? -9.054 6.215 3.930 1.00 95.69 126 TYR A C 1
ATOM 962 O O . TYR A 1 126 ? -9.747 6.199 2.914 1.00 95.69 126 TYR A O 1
ATOM 970 N N . VAL A 1 127 ? -9.149 5.289 4.880 1.00 94.69 127 VAL A N 1
ATOM 971 C CA . VAL A 1 127 ? -9.957 4.070 4.747 1.00 94.69 127 VAL A CA 1
ATOM 972 C C . VAL A 1 127 ? -10.921 3.979 5.910 1.00 94.69 127 VAL A C 1
ATOM 974 O O . VAL A 1 127 ? -10.512 4.160 7.051 1.00 94.69 127 VAL A O 1
ATOM 977 N N . ALA A 1 128 ? -12.193 3.686 5.652 1.00 92.94 128 ALA A N 1
ATOM 978 C CA . ALA A 1 128 ? -13.160 3.472 6.724 1.00 92.94 128 ALA A CA 1
ATOM 979 C C . ALA A 1 128 ? -12.668 2.372 7.683 1.00 92.94 128 ALA A C 1
ATOM 981 O O . ALA A 1 128 ? -12.213 1.305 7.262 1.00 92.94 128 ALA A O 1
ATOM 982 N N . ALA A 1 129 ? -12.748 2.629 8.988 1.00 92.94 129 ALA A N 1
ATOM 983 C CA . ALA A 1 129 ? -12.230 1.720 10.005 1.00 92.94 129 ALA A CA 1
ATOM 984 C C . ALA A 1 129 ? -12.927 0.347 9.953 1.00 92.94 129 ALA A C 1
ATOM 986 O O . ALA A 1 129 ? -12.311 -0.675 10.269 1.00 92.94 129 ALA A O 1
ATOM 987 N N . SER A 1 130 ? -14.200 0.308 9.531 1.00 91.12 130 SER A N 1
ATOM 988 C CA . SER A 1 130 ? -14.960 -0.925 9.275 1.00 91.12 130 SER A CA 1
ATOM 989 C C . SER A 1 130 ? -14.351 -1.793 8.171 1.00 91.12 130 SER A C 1
ATOM 991 O O . SER A 1 130 ? -14.411 -3.018 8.278 1.00 91.12 130 SER A O 1
ATOM 993 N N . GLU A 1 131 ? -13.730 -1.171 7.168 1.00 92.81 131 GLU A N 1
ATOM 994 C CA . GLU A 1 131 ? -13.229 -1.811 5.947 1.00 92.81 131 GLU A CA 1
ATOM 995 C C . GLU A 1 131 ? -11.785 -2.288 6.077 1.00 92.81 131 GLU A C 1
ATOM 997 O O . GLU A 1 131 ? -11.401 -3.285 5.476 1.00 92.81 131 GLU A O 1
ATOM 1002 N N . LEU A 1 132 ? -10.962 -1.605 6.874 1.00 94.56 132 LEU A N 1
ATOM 1003 C CA . LEU A 1 132 ? -9.522 -1.858 6.880 1.00 94.56 132 LEU A CA 1
ATOM 1004 C C . LEU A 1 132 ? -9.156 -3.293 7.295 1.00 94.56 132 LEU A C 1
ATOM 1006 O O . LEU A 1 132 ? -8.382 -3.950 6.613 1.00 94.56 132 LEU A O 1
ATOM 1010 N N . LEU A 1 133 ? -9.722 -3.811 8.389 1.00 94.44 133 LEU A N 1
ATOM 1011 C CA . LEU A 1 133 ? -9.405 -5.173 8.857 1.00 94.44 133 LEU A CA 1
ATOM 1012 C C . LEU A 1 133 ? -10.213 -6.274 8.155 1.00 94.44 133 LEU A C 1
ATOM 1014 O O . LEU A 1 133 ? -9.884 -7.449 8.292 1.00 94.44 133 LEU A O 1
ATOM 1018 N N . SER A 1 134 ? -11.298 -5.913 7.471 1.00 94.38 134 SER A N 1
ATOM 1019 C CA . SER A 1 134 ? -12.236 -6.858 6.855 1.00 94.38 134 SER A CA 1
ATOM 1020 C C . SER A 1 134 ? -11.979 -7.042 5.361 1.00 94.38 134 SER A C 1
ATOM 1022 O O . SER A 1 134 ? -12.148 -8.143 4.842 1.00 94.38 134 SER A O 1
ATOM 1024 N N . ASN A 1 135 ? -11.545 -5.978 4.683 1.00 96.75 135 ASN A N 1
ATOM 1025 C CA . ASN A 1 135 ? -11.447 -5.900 3.232 1.00 96.75 135 ASN A CA 1
ATOM 1026 C C . ASN A 1 135 ? -10.036 -5.588 2.720 1.00 96.75 135 ASN A C 1
ATOM 1028 O O . ASN A 1 135 ? -9.849 -5.591 1.507 1.00 96.75 135 ASN A O 1
ATOM 1032 N N . VAL A 1 136 ? -9.039 -5.377 3.587 1.00 97.88 136 VAL A N 1
ATOM 1033 C CA . VAL A 1 136 ? -7.627 -5.249 3.185 1.00 97.88 136 VAL A CA 1
ATOM 1034 C C . VAL A 1 136 ? -6.829 -6.431 3.730 1.00 97.88 136 VAL A C 1
ATOM 1036 O O . VAL A 1 136 ? -6.856 -6.731 4.923 1.00 97.88 136 VAL A O 1
ATOM 1039 N N . ALA A 1 137 ? -6.113 -7.120 2.846 1.00 97.94 137 ALA A N 1
ATOM 1040 C CA . ALA A 1 137 ? -5.217 -8.205 3.207 1.00 97.94 137 ALA A CA 1
ATOM 1041 C C . ALA A 1 137 ? -3.862 -7.629 3.635 1.00 97.94 137 ALA A C 1
ATOM 1043 O O .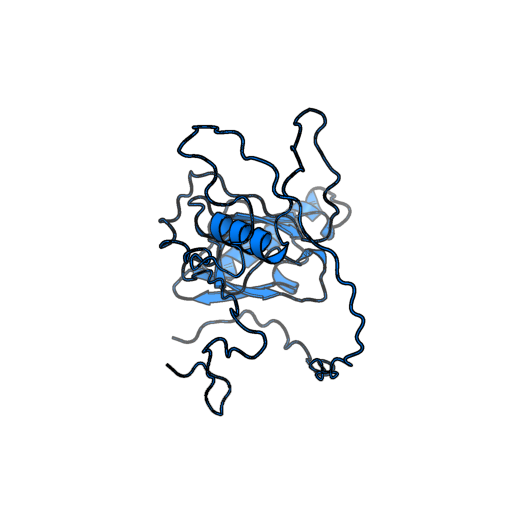 ALA A 1 137 ? -3.142 -7.030 2.834 1.00 97.94 137 ALA A O 1
ATOM 1044 N N . LEU A 1 138 ? -3.522 -7.834 4.906 1.00 98.00 138 LEU A N 1
ATOM 1045 C CA . LEU A 1 138 ? -2.267 -7.399 5.510 1.00 98.00 138 LEU A CA 1
ATOM 1046 C C . LEU A 1 138 ? -1.411 -8.614 5.858 1.00 98.00 138 LEU A C 1
ATOM 1048 O O . LEU A 1 138 ? -1.896 -9.568 6.471 1.00 98.00 138 LEU A O 1
ATOM 1052 N N . ILE A 1 139 ? -0.127 -8.554 5.523 1.00 97.31 139 ILE A N 1
ATOM 1053 C CA . ILE A 1 139 ? 0.855 -9.576 5.898 1.00 97.31 139 ILE A CA 1
ATOM 1054 C C . ILE A 1 139 ? 1.969 -8.952 6.727 1.00 97.31 139 ILE A C 1
ATOM 1056 O O . ILE A 1 139 ? 2.297 -7.781 6.559 1.00 97.31 139 ILE A O 1
ATOM 1060 N N . GLN A 1 140 ? 2.561 -9.734 7.625 1.00 96.69 140 GLN A N 1
ATOM 1061 C CA . GLN A 1 140 ? 3.738 -9.315 8.379 1.00 96.69 140 GLN A CA 1
ATOM 1062 C C . GLN A 1 140 ? 4.971 -10.075 7.898 1.00 96.69 140 GLN A C 1
ATOM 1064 O O . GLN A 1 140 ? 4.997 -11.306 7.933 1.00 96.69 140 GLN A O 1
ATOM 1069 N N . LEU A 1 141 ? 6.008 -9.330 7.524 1.00 94.75 141 LEU A N 1
ATOM 1070 C CA . LEU A 1 141 ? 7.312 -9.846 7.122 1.00 94.75 141 LEU A CA 1
ATOM 1071 C C . LEU A 1 141 ? 8.395 -8.968 7.753 1.00 94.75 141 LEU A C 1
ATOM 1073 O O . LEU A 1 141 ? 8.301 -7.753 7.668 1.00 94.75 141 LEU A O 1
ATOM 1077 N N . GLN A 1 142 ? 9.393 -9.571 8.409 1.00 91.56 142 GLN A N 1
ATOM 1078 C CA . GLN A 1 142 ? 10.551 -8.857 8.986 1.00 91.56 142 GLN A CA 1
ATOM 1079 C C . GLN A 1 142 ? 10.183 -7.627 9.851 1.00 91.56 142 GLN A C 1
ATOM 1081 O O . GLN A 1 142 ? 10.758 -6.555 9.709 1.00 91.56 142 GLN A O 1
ATOM 1086 N N . SER A 1 143 ? 9.208 -7.776 10.758 1.00 93.25 143 SER A N 1
ATOM 1087 C CA . SER A 1 143 ? 8.723 -6.676 11.624 1.00 93.25 143 SER A CA 1
ATOM 1088 C C . SER A 1 143 ? 8.162 -5.464 10.866 1.00 93.25 143 SER A C 1
ATOM 1090 O O . SER A 1 143 ? 8.119 -4.355 11.392 1.00 93.25 143 SER A O 1
ATOM 1092 N N . GLN A 1 144 ? 7.700 -5.689 9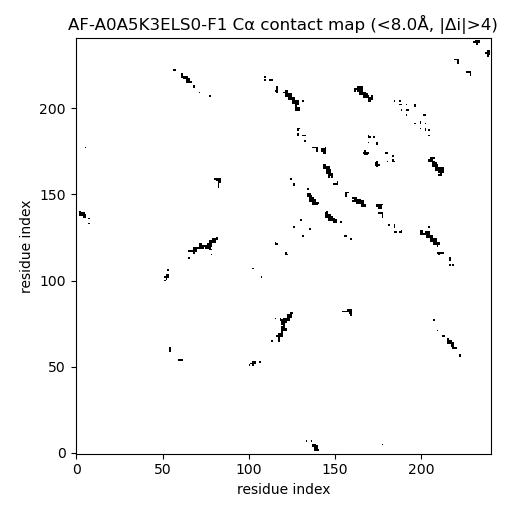.641 1.00 96.56 144 GLN A N 1
ATOM 1093 C CA . GLN A 1 144 ? 7.007 -4.723 8.805 1.00 96.56 144 GLN A CA 1
ATOM 1094 C C . GLN A 1 144 ? 5.657 -5.294 8.373 1.00 96.56 144 GLN A C 1
ATOM 1096 O O . GLN A 1 144 ? 5.478 -6.515 8.298 1.00 96.56 144 GLN A O 1
ATOM 1101 N N . VAL A 1 145 ? 4.696 -4.412 8.105 1.00 98.19 145 VAL A N 1
ATOM 1102 C CA . VAL A 1 145 ? 3.355 -4.789 7.646 1.00 98.19 145 VAL A CA 1
ATOM 1103 C C . VAL A 1 145 ? 3.181 -4.351 6.201 1.00 98.19 145 VAL A C 1
ATOM 1105 O O . VAL A 1 145 ? 3.384 -3.187 5.884 1.00 98.19 145 VAL A O 1
ATOM 1108 N N . TRP A 1 146 ? 2.773 -5.270 5.336 1.00 98.31 146 TRP A N 1
ATOM 1109 C CA . TRP A 1 146 ? 2.644 -5.038 3.902 1.00 98.31 146 TRP A CA 1
ATOM 1110 C C . TRP A 1 146 ? 1.208 -5.243 3.440 1.00 98.31 146 TRP A C 1
ATOM 1112 O O . TRP A 1 146 ? 0.490 -6.100 3.969 1.00 98.31 146 TRP A O 1
ATOM 1122 N N . ILE A 1 147 ? 0.807 -4.484 2.426 1.00 98.12 147 ILE A N 1
ATOM 1123 C CA . ILE A 1 147 ? -0.449 -4.693 1.717 1.00 98.12 147 ILE A CA 1
ATOM 1124 C C . ILE A 1 147 ? -0.259 -5.841 0.723 1.00 98.12 147 ILE A C 1
ATOM 1126 O O . ILE A 1 147 ? 0.562 -5.763 -0.189 1.00 98.12 147 ILE A O 1
ATOM 1130 N N . ALA A 1 148 ? -1.032 -6.910 0.899 1.00 97.75 148 ALA A N 1
ATOM 1131 C CA . ALA A 1 148 ? -1.014 -8.086 0.028 1.00 97.75 148 ALA A CA 1
ATOM 1132 C C . ALA A 1 148 ? -2.216 -8.146 -0.930 1.00 97.75 148 ALA A C 1
ATOM 1134 O O . ALA A 1 148 ? -2.237 -8.966 -1.841 1.00 97.75 148 ALA A O 1
ATOM 1135 N N . GLY A 1 149 ? -3.225 -7.297 -0.725 1.00 97.00 149 GLY A N 1
ATOM 1136 C CA . GLY A 1 149 ? -4.419 -7.234 -1.564 1.00 97.00 149 GLY A CA 1
ATOM 1137 C C . GLY A 1 149 ? -5.592 -6.565 -0.854 1.00 97.00 149 GLY A C 1
ATOM 1138 O O . GLY A 1 149 ? -5.488 -6.154 0.302 1.00 97.00 149 GLY A O 1
ATOM 1139 N N . TRP A 1 150 ? -6.724 -6.458 -1.541 1.00 96.75 150 TRP A N 1
ATOM 1140 C CA . TRP A 1 150 ? -7.972 -5.924 -0.998 1.00 96.75 150 TRP A CA 1
ATOM 1141 C C . TRP A 1 150 ? -9.175 -6.543 -1.710 1.00 96.75 150 TRP A C 1
ATOM 1143 O O . TRP A 1 150 ? -9.039 -7.152 -2.770 1.00 96.75 150 TRP A O 1
ATOM 1153 N N . ASN A 1 151 ? -10.362 -6.396 -1.127 1.00 95.62 151 ASN A N 1
ATOM 1154 C CA . ASN A 1 151 ? -11.607 -6.840 -1.734 1.00 95.62 151 ASN A CA 1
ATOM 1155 C C . ASN A 1 151 ? -11.968 -5.932 -2.925 1.00 95.62 151 ASN A C 1
ATOM 1157 O O . ASN A 1 151 ? -12.330 -4.771 -2.706 1.00 95.62 151 ASN A O 1
ATOM 1161 N N . PRO A 1 152 ? -11.959 -6.432 -4.175 1.00 90.50 152 PRO A N 1
ATOM 1162 C CA . PRO A 1 152 ? -12.278 -5.614 -5.342 1.00 90.50 152 PRO A CA 1
ATOM 1163 C C . PRO A 1 152 ? -13.755 -5.200 -5.388 1.00 90.50 152 PRO A C 1
ATOM 1165 O O . PRO A 1 152 ? -14.106 -4.296 -6.136 1.00 90.50 152 PRO A O 1
ATOM 1168 N N . ARG A 1 153 ? -14.633 -5.814 -4.584 1.00 92.94 153 ARG A N 1
ATOM 1169 C CA . ARG A 1 153 ? -16.050 -5.424 -4.498 1.00 92.94 153 ARG A CA 1
ATOM 1170 C C . ARG A 1 153 ? -16.276 -4.146 -3.686 1.00 92.94 153 ARG A C 1
ATOM 1172 O O . ARG A 1 153 ? -17.374 -3.603 -3.722 1.00 92.94 153 ARG A O 1
ATOM 1179 N N . VAL A 1 154 ? -15.268 -3.665 -2.955 1.00 91.25 154 VAL A N 1
ATOM 1180 C CA . VAL A 1 154 ? -15.360 -2.434 -2.162 1.00 91.25 154 VAL A CA 1
ATOM 1181 C C . VAL A 1 154 ? -14.783 -1.278 -2.975 1.00 91.25 154 VAL A C 1
ATOM 1183 O O . VAL A 1 154 ? -13.574 -1.049 -2.985 1.00 91.25 154 VAL A O 1
ATOM 1186 N N . SER A 1 155 ? -15.658 -0.542 -3.664 1.00 90.12 155 SER A N 1
ATOM 1187 C CA . SER A 1 155 ? -15.278 0.560 -4.564 1.00 90.12 155 SER A CA 1
ATOM 1188 C C . SER A 1 155 ? -14.499 1.678 -3.869 1.00 90.12 155 SER A C 1
ATOM 1190 O O . SER A 1 155 ? -13.636 2.301 -4.479 1.00 90.12 155 SER A O 1
ATOM 1192 N N . SER A 1 156 ? -14.728 1.899 -2.572 1.00 89.81 156 SER A N 1
ATOM 1193 C CA . SER A 1 156 ? -13.985 2.896 -1.793 1.00 89.81 156 SER A CA 1
ATOM 1194 C C . SER A 1 156 ? -12.501 2.559 -1.608 1.00 89.81 156 SER A C 1
ATOM 1196 O O . SER A 1 156 ? -11.740 3.442 -1.223 1.00 89.81 156 SER A O 1
ATOM 1198 N N . LEU A 1 157 ? -12.075 1.321 -1.892 1.00 92.62 157 LEU A N 1
ATOM 1199 C CA . LEU A 1 157 ? -10.668 0.903 -1.844 1.00 92.62 157 LEU A CA 1
ATOM 1200 C C . LEU A 1 157 ? -9.967 0.999 -3.208 1.00 92.62 157 LEU A C 1
ATOM 1202 O O . LEU A 1 157 ? -8.753 0.801 -3.290 1.00 92.62 157 LEU A O 1
ATOM 1206 N N . HIS A 1 158 ? -10.702 1.284 -4.288 1.00 91.25 158 HIS A N 1
ATOM 1207 C CA . HIS A 1 158 ? -10.155 1.287 -5.645 1.00 91.25 158 HIS A CA 1
ATOM 1208 C C . HIS A 1 158 ? -9.112 2.393 -5.825 1.00 91.25 158 HIS A C 1
ATOM 1210 O O . HIS A 1 158 ? -9.369 3.573 -5.590 1.00 91.25 158 HIS A O 1
ATOM 1216 N N . GLY A 1 159 ? -7.914 1.997 -6.260 1.00 89.94 159 GLY A N 1
ATOM 1217 C CA . GLY A 1 159 ? -6.799 2.910 -6.513 1.00 89.94 159 GLY A CA 1
ATOM 1218 C C . GLY A 1 159 ? -6.078 3.435 -5.266 1.00 89.94 159 GLY A C 1
ATOM 1219 O O . GLY A 1 159 ? -5.142 4.215 -5.418 1.00 89.94 159 GLY A O 1
ATOM 1220 N N . LEU A 1 160 ? -6.461 3.017 -4.052 1.00 94.81 160 LEU A N 1
ATOM 1221 C CA . LEU A 1 160 ? -5.756 3.423 -2.827 1.00 94.81 160 LEU A CA 1
ATOM 1222 C C . LEU A 1 160 ? -4.442 2.655 -2.638 1.00 94.81 160 LEU A C 1
ATOM 1224 O O . LEU A 1 160 ? -3.414 3.227 -2.267 1.00 94.81 160 LEU A O 1
ATOM 1228 N N . PHE A 1 161 ? -4.464 1.356 -2.919 1.00 96.00 161 PHE A N 1
ATOM 1229 C CA . PHE A 1 161 ? -3.382 0.435 -2.594 1.00 96.00 161 PHE A CA 1
ATOM 1230 C C . PHE A 1 161 ? -2.736 -0.173 -3.832 1.00 96.00 161 PHE A C 1
ATOM 1232 O O . PHE A 1 161 ? -3.382 -0.335 -4.865 1.00 96.00 161 PHE A O 1
ATOM 1239 N N . HIS A 1 162 ? -1.484 -0.586 -3.674 1.00 95.69 162 HIS A N 1
ATOM 1240 C CA . HIS A 1 162 ? -0.828 -1.560 -4.532 1.00 95.69 162 HIS A CA 1
ATOM 1241 C C . HIS A 1 162 ? -0.357 -2.746 -3.685 1.00 95.69 162 HIS A C 1
ATOM 1243 O O . HIS A 1 162 ? -0.071 -2.621 -2.490 1.00 95.69 162 HIS A O 1
ATOM 1249 N N . VAL A 1 1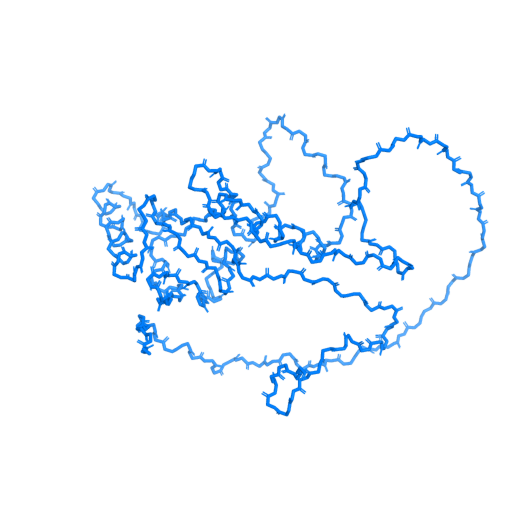63 ? -0.287 -3.923 -4.306 1.00 96.56 163 VAL A N 1
ATOM 1250 C CA . VAL A 1 163 ? 0.331 -5.093 -3.675 1.00 96.56 163 VAL A CA 1
ATOM 1251 C C . VAL A 1 163 ? 1.826 -4.827 -3.538 1.00 96.56 163 VAL A C 1
ATOM 1253 O O . VAL A 1 163 ? 2.483 -4.507 -4.523 1.00 96.56 163 VAL A O 1
ATOM 1256 N N . GLY A 1 164 ? 2.355 -4.962 -2.324 1.00 96.56 164 GLY A N 1
ATOM 1257 C CA . GLY A 1 164 ? 3.740 -4.608 -2.007 1.00 96.56 164 GLY A CA 1
ATOM 1258 C C . GLY A 1 164 ? 3.911 -3.216 -1.397 1.00 96.56 164 GLY A C 1
ATOM 1259 O O . GLY A 1 164 ? 5.043 -2.810 -1.145 1.00 96.56 164 GLY A O 1
ATOM 1260 N N . ASP A 1 165 ? 2.826 -2.492 -1.113 1.00 98.06 165 ASP A N 1
ATOM 1261 C CA . ASP A 1 165 ? 2.911 -1.287 -0.287 1.00 98.06 165 ASP A CA 1
ATOM 1262 C C . ASP A 1 165 ? 3.281 -1.629 1.155 1.00 98.06 165 ASP A C 1
ATOM 1264 O O . ASP A 1 165 ? 2.751 -2.574 1.741 1.00 98.06 165 ASP A O 1
ATOM 1268 N N . LEU A 1 166 ? 4.159 -0.824 1.747 1.00 98.12 166 LEU A N 1
ATOM 1269 C CA . LEU A 1 166 ? 4.574 -0.961 3.139 1.00 98.12 166 LEU A CA 1
ATOM 1270 C C . LEU A 1 166 ? 3.744 -0.016 4.017 1.00 98.12 166 LEU A C 1
ATOM 1272 O O . LEU A 1 166 ? 3.783 1.200 3.844 1.00 98.12 166 LEU A O 1
ATOM 1276 N N . LEU A 1 167 ? 3.003 -0.565 4.979 1.00 98.44 167 LEU A N 1
ATOM 1277 C CA . LEU A 1 167 ? 2.241 0.198 5.965 1.00 98.44 167 LEU A CA 1
ATOM 1278 C C . LEU A 1 167 ? 3.168 0.675 7.086 1.00 98.44 167 LEU A C 1
ATOM 1280 O O . LEU A 1 167 ? 3.682 -0.133 7.857 1.00 98.44 167 LEU A O 1
ATOM 1284 N N . VAL A 1 168 ? 3.344 1.992 7.182 1.00 98.06 168 VAL A N 1
ATOM 1285 C CA . VAL A 1 168 ? 4.229 2.632 8.163 1.00 98.06 168 VAL A CA 1
ATOM 1286 C C . VAL A 1 168 ? 3.471 2.958 9.445 1.00 98.06 168 VAL A C 1
ATOM 1288 O O . VAL A 1 168 ? 3.894 2.576 10.535 1.00 98.06 168 VAL A O 1
ATOM 1291 N N . SER A 1 169 ? 2.335 3.649 9.328 1.00 98.38 169 SER A N 1
ATOM 1292 C CA . SER A 1 169 ? 1.554 4.065 10.494 1.00 98.38 169 SER A CA 1
ATOM 1293 C C . SER A 1 169 ? 0.053 4.106 10.228 1.00 98.38 169 SER A C 1
ATOM 1295 O O . SER A 1 169 ? -0.409 4.265 9.096 1.00 98.38 169 SER A O 1
ATOM 1297 N N . VAL A 1 170 ? -0.716 3.956 11.307 1.00 98.38 170 VAL A N 1
ATOM 1298 C CA . VAL A 1 170 ? -2.179 4.069 11.331 1.00 98.38 170 VAL A CA 1
ATOM 1299 C C . VAL A 1 170 ? -2.543 5.153 12.333 1.00 98.38 170 VAL A C 1
ATOM 1301 O O . VAL A 1 170 ? -2.153 5.072 13.493 1.00 98.38 170 VAL A O 1
ATOM 1304 N N . ASN A 1 171 ? -3.272 6.180 11.902 1.00 96.81 171 ASN A N 1
ATOM 1305 C CA . ASN A 1 171 ? -3.635 7.347 12.713 1.00 96.81 171 ASN A CA 1
ATOM 1306 C C . ASN A 1 171 ? -2.426 8.016 13.396 1.00 96.81 171 ASN A C 1
ATOM 1308 O O . ASN A 1 171 ? -2.535 8.541 14.499 1.00 96.81 171 ASN A O 1
ATOM 1312 N N . GLY A 1 172 ? -1.260 7.997 12.738 1.00 95.81 172 GLY A N 1
ATOM 1313 C CA . GLY A 1 172 ? -0.005 8.521 13.290 1.00 95.81 172 GLY A CA 1
ATOM 1314 C C . GLY A 1 172 ? 0.694 7.604 14.301 1.00 95.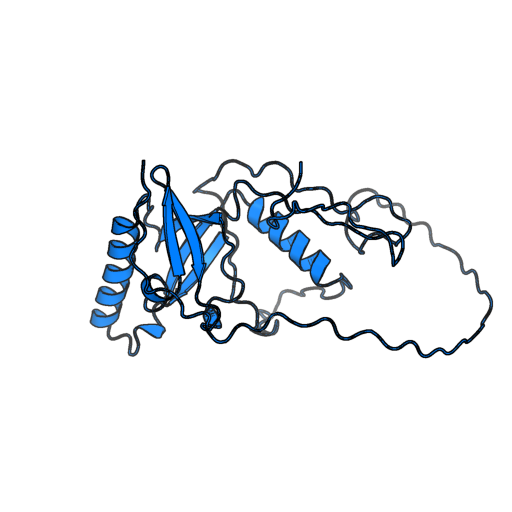81 172 GLY A C 1
ATOM 1315 O O . GLY A 1 172 ? 1.738 7.981 14.818 1.00 95.81 172 GLY A O 1
ATOM 1316 N N . CYS A 1 173 ? 0.160 6.413 14.582 1.00 97.44 173 CYS A N 1
ATOM 1317 C CA . CYS A 1 173 ? 0.841 5.397 15.378 1.00 97.44 173 CYS A CA 1
ATOM 1318 C C . CYS A 1 173 ? 1.634 4.458 14.468 1.00 97.44 173 CYS A C 1
ATOM 1320 O O . CYS A 1 173 ? 1.034 3.773 13.635 1.00 97.44 173 CYS A O 1
ATOM 1322 N N . ASP A 1 174 ? 2.951 4.396 14.649 1.00 97.19 174 ASP A N 1
ATOM 1323 C CA . ASP A 1 174 ? 3.808 3.469 13.910 1.00 97.19 174 ASP A CA 1
ATOM 1324 C C . ASP A 1 174 ? 3.433 2.013 14.197 1.00 97.19 174 ASP A C 1
ATOM 1326 O O . ASP A 1 174 ? 3.113 1.630 15.331 1.00 97.19 174 ASP A O 1
ATOM 1330 N N . VAL A 1 175 ? 3.464 1.191 13.150 1.00 97.00 175 VAL A N 1
ATOM 1331 C CA . VAL A 1 175 ? 3.089 -0.221 13.221 1.00 97.00 175 VAL A CA 1
ATOM 1332 C C . VAL A 1 175 ? 4.181 -1.108 12.632 1.00 97.00 175 VAL A C 1
ATOM 1334 O O . VAL A 1 175 ? 4.715 -0.866 11.560 1.00 97.00 175 VAL A O 1
ATOM 1337 N N . GLN A 1 176 ? 4.492 -2.181 13.346 1.00 96.25 176 GLN A N 1
ATOM 1338 C CA . GLN A 1 176 ? 5.510 -3.178 12.999 1.00 96.25 176 GLN A CA 1
ATOM 1339 C C . GLN A 1 176 ? 4.920 -4.594 12.929 1.00 96.25 176 GLN A C 1
ATOM 1341 O O . GLN A 1 176 ? 5.570 -5.557 12.521 1.00 96.25 176 GLN A O 1
ATOM 1346 N N . ASN A 1 177 ? 3.673 -4.764 13.376 1.00 97.19 177 ASN A N 1
ATOM 1347 C CA . ASN A 1 177 ? 2.991 -6.050 13.375 1.00 97.19 177 ASN A CA 1
ATOM 1348 C C . ASN A 1 177 ? 1.470 -5.904 13.276 1.00 97.19 177 ASN A C 1
ATOM 1350 O O . ASN A 1 177 ? 0.890 -4.868 13.608 1.00 97.19 177 ASN A O 1
ATOM 1354 N N . LEU A 1 178 ? 0.809 -6.993 12.877 1.00 97.50 178 LEU A N 1
ATOM 1355 C CA . LEU A 1 178 ? -0.646 -7.021 12.679 1.00 97.50 178 LEU A CA 1
ATOM 1356 C C . LEU A 1 178 ? -1.433 -6.751 13.969 1.00 97.50 178 LEU A C 1
ATOM 1358 O O . LEU A 1 178 ? -2.532 -6.201 13.921 1.00 97.50 178 LEU A O 1
ATOM 1362 N N . ARG A 1 179 ? -0.875 -7.101 15.138 1.00 97.00 179 ARG A N 1
ATOM 1363 C CA . ARG A 1 179 ? -1.523 -6.850 16.434 1.00 97.00 179 ARG A CA 1
ATOM 1364 C C . ARG A 1 179 ? -1.607 -5.351 16.730 1.00 97.00 179 ARG A C 1
ATOM 1366 O O . ARG A 1 179 ? -2.637 -4.904 17.229 1.00 97.00 179 ARG A O 1
ATOM 1373 N N . GLN A 1 180 ? -0.561 -4.582 16.429 1.00 97.88 180 GLN A N 1
ATOM 1374 C CA . GLN A 1 180 ? -0.571 -3.124 16.583 1.00 97.88 180 GLN A CA 1
ATOM 1375 C C . GLN A 1 180 ? -1.597 -2.478 15.652 1.00 97.88 180 GLN A C 1
ATOM 1377 O O . GLN A 1 180 ? -2.405 -1.682 16.125 1.00 97.88 180 GLN A O 1
ATOM 1382 N N . VAL A 1 181 ? -1.642 -2.894 14.381 1.00 98.12 181 VAL A N 1
ATOM 1383 C CA . VAL A 1 181 ? -2.659 -2.421 13.428 1.00 98.12 181 VAL A CA 1
ATOM 1384 C C . VAL A 1 181 ? -4.065 -2.681 13.969 1.00 98.12 181 VAL A C 1
ATOM 1386 O O . VAL A 1 181 ? -4.851 -1.749 14.120 1.00 98.12 181 VAL A O 1
ATOM 1389 N N . ALA A 1 182 ? -4.365 -3.926 14.350 1.00 97.69 182 ALA A N 1
ATOM 1390 C CA . ALA A 1 182 ? -5.675 -4.290 14.883 1.00 97.69 182 ALA A CA 1
ATOM 1391 C C . ALA A 1 182 ? -6.038 -3.484 16.140 1.00 97.69 182 ALA A C 1
ATOM 1393 O O . ALA A 1 182 ? -7.168 -3.021 16.271 1.00 97.69 182 ALA A O 1
ATOM 1394 N N . LYS A 1 183 ? -5.074 -3.264 17.044 1.00 97.88 183 LYS A N 1
ATOM 1395 C CA . LYS A 1 183 ? -5.274 -2.467 18.260 1.00 97.88 183 LYS A CA 1
ATOM 1396 C C . LYS A 1 183 ? -5.660 -1.022 17.936 1.00 97.88 183 LYS A C 1
ATOM 1398 O O . LYS A 1 183 ? -6.599 -0.510 18.541 1.00 97.88 183 LYS A O 1
ATOM 1403 N N . VAL A 1 184 ? -4.957 -0.374 17.004 1.00 97.94 184 VAL A N 1
ATOM 1404 C CA . VAL A 1 184 ? -5.225 1.023 16.622 1.00 97.94 184 VAL A CA 1
ATOM 1405 C C . VAL A 1 184 ? -6.582 1.145 15.927 1.00 97.94 184 VAL A C 1
ATOM 1407 O O . VAL A 1 184 ? -7.386 2.006 16.288 1.00 97.94 184 VAL A O 1
ATOM 1410 N N . VAL A 1 185 ? -6.879 0.259 14.975 1.00 96.50 185 VAL A N 1
ATOM 1411 C CA . VAL A 1 185 ? -8.146 0.293 14.228 1.00 96.50 185 VAL A CA 1
ATOM 1412 C C . VAL A 1 185 ? -9.339 0.014 15.140 1.00 96.50 185 VAL A C 1
ATOM 1414 O O . VAL A 1 185 ? -10.329 0.740 15.106 1.00 96.50 185 VAL A O 1
ATOM 1417 N N . GLU A 1 186 ? -9.243 -0.987 16.012 1.00 95.31 186 GLU A N 1
ATOM 1418 C CA . GLU A 1 186 ? -10.324 -1.311 16.944 1.00 95.31 186 GLU A CA 1
ATOM 1419 C C . GLU A 1 186 ? -10.502 -0.224 18.016 1.00 95.31 186 GLU A C 1
ATOM 1421 O O . GLU A 1 186 ? -11.625 0.105 18.396 1.00 95.31 186 GLU A O 1
ATOM 1426 N N . GLY A 1 187 ? -9.407 0.398 18.465 1.00 94.56 187 GLY A N 1
ATOM 1427 C CA . GLY A 1 187 ? -9.459 1.592 19.309 1.00 94.56 187 GLY A CA 1
ATOM 1428 C C . GLY A 1 187 ? -10.185 2.755 18.628 1.00 94.56 187 GLY A C 1
ATOM 1429 O O . GLY A 1 187 ? -11.029 3.393 19.253 1.00 94.56 187 GLY A O 1
ATOM 1430 N N . THR A 1 188 ? -9.931 2.964 17.334 1.00 93.31 188 THR A N 1
ATOM 1431 C CA . THR A 1 188 ? -10.596 3.995 16.519 1.00 93.31 188 THR A CA 1
ATOM 1432 C C . THR A 1 188 ? -12.104 3.755 16.437 1.00 93.31 188 THR A C 1
ATOM 1434 O O . THR A 1 188 ? -12.887 4.672 16.673 1.00 93.31 188 THR A O 1
ATOM 1437 N N . LYS A 1 189 ? -12.535 2.509 16.194 1.00 91.19 189 LYS A N 1
ATOM 1438 C CA . LYS A 1 189 ? -13.963 2.143 16.191 1.00 91.19 189 LYS A CA 1
ATOM 1439 C C . LYS A 1 189 ? -14.625 2.376 17.549 1.00 91.19 189 LYS A C 1
ATOM 1441 O O . LYS A 1 189 ? -15.723 2.916 17.618 1.00 91.19 189 LYS A O 1
ATOM 1446 N N . LYS A 1 190 ? -13.960 1.991 18.642 1.00 91.12 190 LYS A N 1
ATOM 1447 C CA . LYS A 1 190 ? -14.480 2.191 20.005 1.00 91.12 190 LYS A CA 1
ATOM 1448 C C . LYS A 1 190 ? -14.593 3.665 20.372 1.00 91.12 190 LYS A C 1
ATOM 1450 O O . LYS A 1 190 ? -15.556 4.041 21.031 1.00 91.12 190 LYS A O 1
ATOM 1455 N N . TRP A 1 191 ? -13.624 4.482 19.964 1.00 89.69 191 TRP A N 1
ATOM 1456 C CA . TRP A 1 191 ? -13.682 5.930 20.139 1.00 89.69 191 TRP A CA 1
ATOM 1457 C C . TRP A 1 191 ? -14.864 6.529 19.364 1.00 89.69 191 TRP A C 1
ATOM 1459 O O . TRP A 1 191 ? -15.680 7.224 19.959 1.00 89.69 191 TRP A O 1
ATOM 1469 N N . ALA A 1 192 ? -15.046 6.144 18.098 1.00 87.69 192 ALA A N 1
ATOM 1470 C CA . ALA A 1 192 ? -16.171 6.584 17.271 1.00 87.69 192 ALA A CA 1
ATOM 1471 C C . ALA A 1 192 ? -17.546 6.309 17.905 1.00 87.69 192 ALA A C 1
ATOM 1473 O O . ALA A 1 192 ? -18.422 7.172 17.893 1.00 87.69 192 ALA A O 1
ATOM 1474 N N . LEU A 1 193 ? -17.719 5.116 18.489 1.00 84.88 193 LEU A N 1
ATOM 1475 C CA . LEU A 1 193 ? -18.955 4.726 19.174 1.00 84.88 193 LEU A CA 1
ATOM 1476 C C . LEU A 1 193 ? -19.246 5.586 20.414 1.00 84.88 193 LEU A C 1
ATOM 1478 O O . LEU A 1 193 ? -20.410 5.794 20.738 1.00 84.88 193 LEU A O 1
ATOM 1482 N N . ARG A 1 194 ? -18.213 6.075 21.116 1.00 85.62 194 ARG A N 1
ATOM 1483 C CA . ARG A 1 194 ? -18.375 6.943 22.298 1.00 85.62 194 ARG A CA 1
ATOM 1484 C C . ARG A 1 194 ? -18.757 8.368 21.919 1.00 85.62 194 ARG A C 1
ATOM 1486 O O . ARG A 1 194 ? -19.563 8.977 22.609 1.00 85.62 194 ARG A O 1
ATOM 1493 N N . GLU A 1 195 ? -18.209 8.869 20.818 1.00 83.12 195 GLU A N 1
ATOM 1494 C CA . GLU A 1 195 ? -18.447 10.228 20.315 1.00 83.12 195 GLU A CA 1
ATOM 1495 C C . GLU A 1 195 ? -19.766 10.363 19.523 1.00 83.12 195 GLU A C 1
ATOM 1497 O O . GLU A 1 195 ? -19.992 11.364 18.850 1.00 83.12 195 GLU A O 1
ATOM 1502 N N . ASN A 1 196 ? -20.661 9.364 19.583 1.00 73.62 196 ASN A N 1
ATOM 1503 C CA . ASN A 1 196 ? -21.945 9.341 18.869 1.00 73.62 196 ASN A CA 1
ATOM 1504 C C . ASN A 1 196 ? -21.833 9.569 17.347 1.00 73.62 196 ASN A C 1
ATOM 1506 O O . ASN A 1 196 ? -22.768 10.086 16.722 1.00 73.62 196 ASN A O 1
ATOM 1510 N N . PHE A 1 197 ? -20.731 9.146 16.716 1.00 69.75 197 PHE A N 1
ATOM 1511 C CA . PHE A 1 197 ? -20.699 9.061 15.257 1.00 69.75 197 PHE A CA 1
ATOM 1512 C C . PHE A 1 197 ? -21.775 8.067 14.807 1.00 69.75 197 PHE A C 1
ATOM 1514 O O . PHE A 1 197 ? -21.714 6.877 15.120 1.00 69.75 197 PHE A O 1
ATOM 1521 N N . ARG A 1 198 ? -22.794 8.581 14.101 1.00 61.28 198 ARG A N 1
ATOM 1522 C CA . ARG A 1 198 ? -24.025 7.845 13.765 1.00 61.28 198 ARG A CA 1
ATOM 1523 C C . ARG A 1 198 ? -23.763 6.577 12.956 1.00 61.28 198 ARG A C 1
ATOM 1525 O O . ARG A 1 198 ? -24.561 5.648 13.044 1.00 61.28 198 ARG A O 1
ATOM 1532 N N . THR A 1 199 ? -22.657 6.512 12.210 1.00 62.25 199 THR A N 1
ATOM 1533 C CA . THR A 1 199 ? -22.221 5.279 11.558 1.00 62.25 199 THR A CA 1
ATOM 1534 C C . THR A 1 199 ? -20.705 5.058 11.710 1.00 62.25 199 THR A C 1
ATOM 1536 O O . THR A 1 199 ? -19.912 5.966 11.459 1.00 62.25 199 THR A O 1
ATOM 1539 N N . PRO A 1 200 ? -20.249 3.843 12.073 1.00 56.84 200 PRO A N 1
ATOM 1540 C CA . PRO A 1 200 ? -18.827 3.479 12.052 1.00 56.84 200 PRO A CA 1
ATOM 1541 C C . PRO A 1 200 ? -18.188 3.543 10.656 1.00 56.84 200 PRO A C 1
ATOM 1543 O O . PRO A 1 200 ? -16.963 3.530 10.548 1.00 56.84 200 PRO A O 1
ATOM 1546 N N . ALA A 1 201 ? -19.009 3.587 9.601 1.00 63.47 201 ALA A N 1
ATOM 1547 C CA . ALA A 1 201 ? -18.573 3.719 8.215 1.00 63.47 201 ALA A CA 1
ATOM 1548 C C . ALA A 1 201 ? -18.009 5.119 7.905 1.00 63.47 201 ALA A C 1
ATOM 1550 O O . ALA A 1 201 ? -17.181 5.256 7.005 1.00 63.47 201 ALA A O 1
ATOM 1551 N N . ASP A 1 202 ? -18.398 6.138 8.680 1.00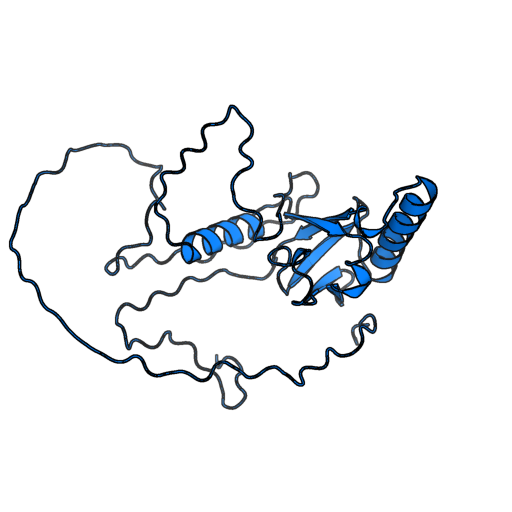 72.12 202 ASP A N 1
ATOM 1552 C CA . ASP A 1 202 ? -17.920 7.512 8.503 1.00 72.12 202 ASP A CA 1
ATOM 1553 C C . ASP A 1 202 ? -16.526 7.736 9.105 1.00 72.12 202 ASP A C 1
ATOM 1555 O O . ASP A 1 202 ? -15.799 8.643 8.692 1.00 72.12 202 ASP A O 1
ATOM 1559 N N . VAL A 1 203 ? -16.117 6.902 10.069 1.00 89.06 203 VAL A N 1
ATOM 1560 C CA . VAL A 1 203 ? -14.828 7.072 10.743 1.00 89.06 203 VAL A CA 1
ATOM 1561 C C . VAL A 1 203 ? -13.721 6.417 9.937 1.00 89.06 203 VAL A C 1
ATOM 1563 O O . VAL A 1 203 ? -13.655 5.195 9.789 1.00 89.06 203 VAL A O 1
ATOM 1566 N N . LYS A 1 204 ? -12.818 7.255 9.431 1.00 92.06 204 LYS A N 1
ATOM 1567 C CA . LYS A 1 204 ? -11.685 6.832 8.613 1.00 92.06 204 LYS A CA 1
ATOM 1568 C C . LYS A 1 204 ? -10.414 6.706 9.444 1.00 92.06 204 LYS A C 1
ATOM 1570 O O . LYS A 1 204 ? -10.104 7.553 10.275 1.00 92.06 204 LYS A O 1
ATOM 1575 N N . CYS A 1 205 ? -9.657 5.656 9.171 1.00 96.25 205 CYS A N 1
ATOM 1576 C CA . CYS A 1 205 ? -8.263 5.529 9.546 1.00 96.25 205 CYS A CA 1
ATOM 1577 C C . CYS A 1 205 ? -7.392 6.233 8.500 1.00 96.25 205 CYS A C 1
ATOM 1579 O O . CYS A 1 205 ? -7.520 5.971 7.302 1.00 96.25 205 CYS A O 1
ATOM 1581 N N . ARG A 1 206 ? -6.486 7.089 8.971 1.00 97.19 206 ARG A N 1
ATOM 1582 C CA . ARG A 1 206 ? -5.414 7.708 8.191 1.00 97.19 206 ARG A CA 1
ATOM 1583 C C . ARG A 1 206 ? -4.232 6.749 8.139 1.00 97.19 206 ARG A C 1
ATOM 1585 O O . ARG A 1 206 ? -3.632 6.467 9.176 1.00 97.19 206 ARG A O 1
ATOM 1592 N N . LEU A 1 207 ? -3.914 6.223 6.965 1.00 98.38 207 LEU A N 1
ATOM 1593 C CA . LEU A 1 207 ? -2.806 5.290 6.772 1.00 98.38 207 LEU A CA 1
ATOM 1594 C C . LEU A 1 207 ? -1.660 6.004 6.087 1.00 98.38 207 LEU A C 1
ATOM 1596 O O . LEU A 1 207 ? -1.863 6.596 5.030 1.00 98.38 207 LEU A O 1
ATOM 1600 N N . ARG A 1 208 ? -0.460 5.883 6.651 1.00 98.25 208 ARG A N 1
ATOM 1601 C CA . ARG A 1 208 ? 0.768 6.310 5.989 1.00 98.25 208 ARG A CA 1
ATOM 1602 C C . ARG A 1 208 ? 1.459 5.095 5.392 1.00 98.25 208 ARG A C 1
ATOM 1604 O O . ARG A 1 208 ? 1.772 4.149 6.118 1.00 98.25 208 ARG A O 1
ATOM 1611 N N . LEU A 1 209 ? 1.676 5.116 4.081 1.00 98.25 209 LEU A N 1
ATOM 1612 C CA . LEU A 1 209 ? 2.275 4.013 3.335 1.00 98.25 209 LEU A CA 1
ATOM 1613 C C . LEU A 1 209 ? 3.567 4.464 2.657 1.00 98.25 209 LEU A C 1
ATOM 1615 O O . LEU A 1 209 ? 3.665 5.582 2.158 1.00 98.25 209 LEU A O 1
ATOM 1619 N N . ARG A 1 210 ? 4.539 3.564 2.555 1.00 97.81 210 ARG A N 1
ATOM 1620 C CA . ARG A 1 210 ? 5.621 3.671 1.580 1.00 97.81 210 ARG A CA 1
ATOM 1621 C C . ARG A 1 210 ? 5.173 2.916 0.328 1.00 97.81 210 ARG A C 1
ATOM 1623 O O . ARG A 1 210 ? 5.025 1.694 0.373 1.00 97.81 210 ARG A O 1
ATOM 1630 N N . ARG A 1 211 ? 4.905 3.652 -0.758 1.00 97.69 211 ARG A N 1
ATOM 1631 C CA . ARG A 1 211 ? 4.440 3.084 -2.032 1.00 97.69 211 ARG A CA 1
ATOM 1632 C C . ARG A 1 211 ? 5.556 2.248 -2.649 1.00 97.69 211 ARG A C 1
ATOM 1634 O O . ARG A 1 211 ? 6.623 2.791 -2.917 1.00 97.69 211 ARG A O 1
ATOM 1641 N N . LEU A 1 212 ? 5.287 0.957 -2.857 1.00 96.25 212 LEU A N 1
ATOM 1642 C CA . LEU A 1 212 ? 6.142 0.006 -3.579 1.00 96.25 212 LEU A CA 1
ATOM 1643 C C . LEU A 1 212 ? 7.667 0.253 -3.430 1.00 96.25 212 LEU A C 1
ATOM 1645 O O . LEU A 1 212 ? 8.350 0.493 -4.428 1.00 96.25 212 LEU A O 1
ATOM 1649 N N . PRO A 1 213 ? 8.236 0.193 -2.208 1.00 94.94 213 PRO A N 1
ATOM 1650 C CA . PRO A 1 213 ? 9.624 0.598 -1.942 1.00 94.94 213 PRO A CA 1
ATOM 1651 C C . PRO A 1 213 ? 10.687 -0.190 -2.716 1.00 94.94 213 PRO A C 1
ATOM 1653 O O . PRO A 1 213 ? 11.831 0.244 -2.783 1.00 94.94 213 PRO A O 1
ATOM 1656 N N . LEU A 1 214 ? 10.324 -1.350 -3.264 1.00 92.06 214 LEU A N 1
ATOM 1657 C CA . LEU A 1 214 ? 11.219 -2.255 -3.985 1.00 92.06 214 LEU A CA 1
ATOM 1658 C C . LEU A 1 214 ? 10.898 -2.337 -5.487 1.00 92.06 214 LEU A C 1
ATOM 1660 O O . LEU A 1 214 ? 11.468 -3.173 -6.183 1.00 92.06 214 LEU A O 1
ATOM 1664 N N . ALA A 1 215 ? 9.960 -1.528 -5.989 1.00 90.88 215 ALA A N 1
ATOM 1665 C CA . ALA A 1 215 ? 9.484 -1.640 -7.364 1.00 90.88 215 ALA A CA 1
ATOM 1666 C C . ALA A 1 215 ? 10.090 -0.602 -8.312 1.00 90.88 215 ALA A C 1
ATOM 1668 O O . ALA A 1 215 ? 10.522 0.491 -7.929 1.00 90.88 215 ALA A O 1
ATOM 1669 N N . LYS A 1 216 ? 10.034 -0.958 -9.597 1.00 88.56 216 LYS A N 1
ATOM 1670 C CA . LYS A 1 216 ? 10.342 -0.094 -10.731 1.00 88.56 216 LYS A CA 1
ATOM 1671 C C . LYS A 1 216 ? 9.132 -0.016 -11.650 1.00 88.56 216 LYS A C 1
ATOM 1673 O O . LYS A 1 216 ? 8.499 -1.026 -11.940 1.00 88.56 216 LYS A O 1
ATOM 1678 N N . THR A 1 217 ? 8.834 1.187 -12.115 1.00 87.88 217 THR A N 1
ATOM 1679 C CA . THR A 1 217 ? 7.827 1.450 -13.140 1.00 87.88 217 THR A CA 1
ATOM 1680 C C . THR A 1 217 ? 8.525 1.451 -14.486 1.00 87.88 217 THR A C 1
ATOM 1682 O O . THR A 1 217 ? 9.438 2.246 -14.692 1.00 87.88 217 THR A O 1
ATOM 1685 N N . LEU A 1 218 ? 8.100 0.572 -15.387 1.00 83.38 218 LEU A N 1
ATOM 1686 C CA . LEU A 1 218 ? 8.631 0.454 -16.742 1.00 83.38 218 LEU A CA 1
ATOM 1687 C C . LEU A 1 218 ? 7.512 0.764 -17.729 1.00 83.38 218 LEU A C 1
ATOM 1689 O O . LEU A 1 218 ? 6.400 0.262 -17.570 1.00 83.38 218 LEU A O 1
ATOM 1693 N N . ILE A 1 219 ? 7.813 1.554 -18.756 1.00 77.44 219 ILE A N 1
ATOM 1694 C CA . ILE A 1 219 ? 6.910 1.755 -19.889 1.00 77.44 219 ILE A CA 1
ATOM 1695 C C . ILE A 1 219 ? 7.536 1.101 -21.103 1.00 77.44 219 ILE A C 1
ATOM 1697 O O . ILE A 1 219 ? 8.689 1.372 -21.434 1.00 77.44 219 ILE A O 1
ATOM 1701 N N . VAL A 1 220 ? 6.764 0.239 -21.759 1.00 75.56 220 VAL A N 1
ATOM 1702 C CA . VAL A 1 220 ? 7.206 -0.453 -22.964 1.00 75.56 220 VAL A CA 1
ATOM 1703 C C . VAL A 1 220 ? 6.274 -0.111 -24.112 1.00 75.56 220 VAL A C 1
ATOM 1705 O O . VAL A 1 220 ? 5.078 -0.392 -24.058 1.00 75.56 220 VAL A O 1
ATOM 1708 N N . CYS A 1 221 ? 6.841 0.474 -25.163 1.00 72.12 221 CYS A N 1
ATOM 1709 C CA . CYS A 1 221 ? 6.126 0.827 -26.381 1.00 72.12 221 CYS A CA 1
ATOM 1710 C C . CYS A 1 221 ? 6.475 -0.165 -27.493 1.00 72.12 221 CYS A C 1
ATOM 1712 O O . CYS A 1 221 ? 7.649 -0.426 -27.761 1.00 72.12 221 CYS A O 1
ATOM 1714 N N . ARG A 1 222 ? 5.458 -0.697 -28.179 1.00 71.50 222 ARG A N 1
ATOM 1715 C CA . ARG A 1 222 ? 5.676 -1.433 -29.429 1.00 71.50 222 ARG A CA 1
ATOM 1716 C C . ARG A 1 222 ? 5.965 -0.428 -30.543 1.00 71.50 222 ARG A C 1
ATOM 1718 O O . ARG A 1 222 ? 5.181 0.487 -30.759 1.00 71.50 222 ARG A O 1
ATOM 1725 N N . GLN A 1 223 ? 7.053 -0.625 -31.279 1.00 71.94 223 GLN A N 1
ATOM 1726 C CA . GLN A 1 223 ? 7.382 0.148 -32.482 1.00 71.94 223 GLN A CA 1
ATOM 1727 C C . GLN A 1 223 ? 6.601 -0.348 -33.708 1.00 71.94 223 GLN A C 1
ATOM 1729 O O . GLN A 1 223 ? 6.430 0.385 -34.678 1.00 71.94 223 GLN A O 1
ATOM 1734 N N . ARG A 1 224 ? 6.139 -1.606 -33.686 1.00 76.62 224 ARG A N 1
ATOM 1735 C CA . ARG A 1 224 ? 5.308 -2.221 -34.734 1.00 76.62 224 ARG A CA 1
ATOM 1736 C C . ARG A 1 224 ? 4.176 -3.017 -34.094 1.00 76.62 224 ARG A C 1
ATOM 1738 O O . ARG A 1 224 ? 4.373 -3.598 -33.030 1.00 76.62 224 ARG A O 1
ATOM 1745 N N . GLN A 1 225 ? 3.025 -3.094 -34.758 1.00 73.81 225 GLN A N 1
ATOM 1746 C CA . GLN A 1 225 ? 1.815 -3.745 -34.234 1.00 73.81 225 GLN A CA 1
ATOM 1747 C C . GLN A 1 225 ? 2.070 -5.178 -33.720 1.00 73.81 225 GLN A C 1
ATOM 1749 O O . GLN A 1 225 ? 1.663 -5.519 -32.605 1.00 73.81 225 GLN A O 1
ATOM 1754 N N . ASP A 1 226 ? 2.851 -5.955 -34.474 1.00 81.75 226 ASP A N 1
ATOM 1755 C CA . ASP A 1 226 ? 3.152 -7.365 -34.184 1.00 81.75 226 ASP A CA 1
ATOM 1756 C C . ASP A 1 226 ? 4.462 -7.572 -33.404 1.00 81.75 226 ASP A C 1
ATOM 1758 O O . ASP A 1 226 ? 4.937 -8.698 -33.236 1.00 81.75 226 ASP A O 1
ATOM 1762 N N . GLN A 1 227 ? 5.088 -6.492 -32.922 1.00 77.75 227 GLN A N 1
ATOM 1763 C CA . GLN A 1 227 ? 6.316 -6.601 -32.144 1.00 77.75 227 GLN A CA 1
ATOM 1764 C C . GLN A 1 227 ? 6.025 -7.233 -30.779 1.00 77.75 227 GLN A C 1
ATOM 1766 O O . GLN A 1 227 ? 5.278 -6.689 -29.960 1.00 77.75 227 GLN A O 1
ATOM 1771 N N . LYS A 1 228 ? 6.669 -8.372 -30.506 1.00 78.69 228 LYS A N 1
ATOM 1772 C CA . LYS A 1 228 ? 6.679 -8.976 -29.171 1.00 78.69 228 LYS A CA 1
ATOM 1773 C C . LYS A 1 228 ? 7.392 -8.038 -28.195 1.00 78.69 228 LYS A C 1
ATOM 1775 O O . LYS A 1 228 ? 8.475 -7.544 -28.487 1.00 78.69 228 LYS A O 1
ATOM 1780 N N . ILE A 1 229 ? 6.799 -7.849 -27.018 1.00 76.31 229 ILE A N 1
ATOM 1781 C CA . ILE A 1 229 ? 7.321 -6.985 -25.941 1.00 76.31 229 ILE A CA 1
ATOM 1782 C C . ILE A 1 229 ? 8.574 -7.593 -25.273 1.00 76.31 229 ILE A C 1
ATOM 1784 O O . ILE A 1 229 ? 9.286 -6.908 -24.551 1.00 76.31 229 ILE A O 1
ATOM 1788 N N . GLY A 1 230 ? 8.875 -8.868 -25.546 1.00 77.25 230 GLY A N 1
ATOM 1789 C CA . GLY A 1 230 ? 10.061 -9.547 -25.015 1.00 77.25 230 GLY A CA 1
ATOM 1790 C C . GLY A 1 230 ? 9.892 -10.087 -23.594 1.00 77.25 230 GLY A C 1
ATOM 1791 O O . GLY A 1 230 ? 10.873 -10.498 -22.992 1.00 77.25 230 GLY A O 1
ATOM 1792 N N . ILE A 1 231 ? 8.664 -10.115 -23.065 1.00 78.75 231 ILE A N 1
ATOM 1793 C CA . ILE A 1 231 ? 8.343 -10.808 -21.813 1.00 78.75 231 ILE A CA 1
ATOM 1794 C C . ILE A 1 231 ? 7.980 -12.249 -22.169 1.00 78.75 231 ILE A C 1
ATOM 1796 O O . ILE A 1 231 ? 6.966 -12.492 -22.829 1.00 78.75 231 ILE A O 1
ATOM 1800 N N . THR A 1 232 ? 8.830 -13.190 -21.771 1.00 79.94 232 THR A N 1
ATOM 1801 C CA . THR A 1 232 ? 8.598 -14.628 -21.918 1.00 79.94 232 THR A CA 1
ATOM 1802 C C . THR A 1 232 ? 8.276 -15.235 -20.568 1.00 79.94 232 THR A C 1
ATOM 1804 O O . THR A 1 232 ? 8.953 -14.979 -19.572 1.00 79.94 232 THR A O 1
ATOM 1807 N N . PHE A 1 233 ? 7.233 -16.052 -20.554 1.00 77.38 233 PHE A N 1
ATOM 1808 C CA . PHE A 1 233 ? 6.868 -16.853 -19.401 1.00 77.38 233 PHE A CA 1
ATOM 1809 C C . PHE A 1 233 ? 7.286 -18.298 -19.660 1.00 77.38 233 PHE A C 1
ATOM 1811 O O . PHE A 1 233 ? 7.238 -18.758 -20.803 1.00 77.38 233 PHE A O 1
ATOM 1818 N N . ASP A 1 234 ? 7.697 -18.997 -18.610 1.00 82.19 234 ASP A N 1
ATOM 1819 C CA . ASP A 1 234 ? 7.878 -20.441 -18.647 1.00 82.19 234 ASP A CA 1
ATOM 1820 C C . ASP A 1 234 ? 6.526 -21.168 -18.790 1.00 82.19 234 ASP A C 1
ATOM 1822 O O . ASP A 1 234 ? 5.451 -20.559 -18.776 1.00 82.19 234 ASP A O 1
ATOM 1826 N N . GLU A 1 235 ? 6.569 -22.496 -18.912 1.00 79.56 235 GLU A N 1
ATOM 1827 C CA . GLU A 1 235 ? 5.371 -23.343 -19.033 1.00 79.56 235 GLU A CA 1
ATOM 1828 C C . GLU A 1 235 ? 4.421 -23.226 -17.822 1.00 79.56 235 GLU A C 1
ATOM 1830 O O . GLU A 1 235 ? 3.245 -23.573 -17.920 1.00 79.56 235 GLU A O 1
ATOM 1835 N N . ASN A 1 236 ? 4.907 -22.684 -16.700 1.00 78.38 236 ASN A N 1
ATOM 1836 C CA . ASN A 1 236 ? 4.152 -22.461 -15.470 1.00 78.38 236 ASN A CA 1
ATOM 1837 C C . ASN A 1 236 ? 3.617 -21.021 -15.344 1.00 78.38 236 ASN A C 1
ATOM 1839 O O . ASN A 1 236 ? 3.006 -20.688 -14.327 1.00 78.38 236 ASN A O 1
ATOM 1843 N N . GLY A 1 237 ? 3.844 -20.153 -16.337 1.00 67.88 237 GLY A N 1
ATOM 1844 C CA . GLY A 1 237 ? 3.426 -18.749 -16.300 1.00 67.88 237 GLY A CA 1
ATOM 1845 C C . GLY A 1 237 ? 4.313 -17.843 -15.435 1.00 67.88 237 GLY A C 1
ATOM 1846 O O . GLY A 1 237 ? 3.902 -16.736 -15.092 1.00 67.88 237 GLY A O 1
ATOM 1847 N N . THR A 1 238 ? 5.514 -18.289 -15.064 1.00 64.88 238 THR A N 1
ATOM 1848 C CA . THR A 1 238 ? 6.510 -17.503 -14.319 1.00 64.88 238 THR A CA 1
ATOM 1849 C C . THR A 1 238 ? 7.475 -16.825 -15.289 1.00 64.88 238 THR A C 1
ATOM 1851 O O . THR A 1 238 ? 7.762 -17.362 -16.352 1.00 64.88 238 THR A O 1
ATOM 1854 N N . ASN A 1 239 ? 7.986 -15.636 -14.953 1.00 60.94 239 ASN A N 1
ATOM 1855 C CA . ASN A 1 239 ? 8.970 -14.942 -15.792 1.00 60.94 239 ASN A CA 1
ATOM 1856 C C . ASN A 1 2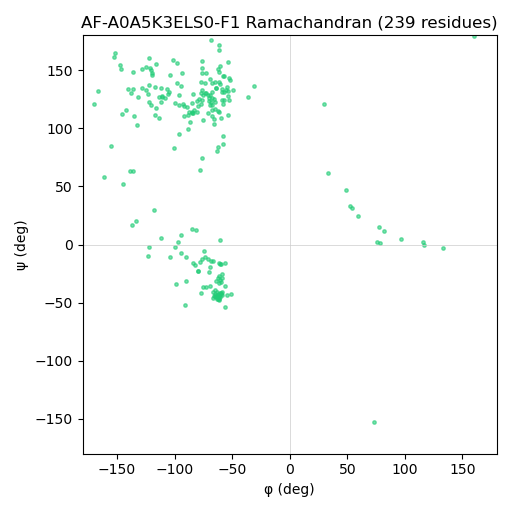39 ? 10.206 -15.829 -16.031 1.00 60.94 239 ASN A C 1
ATOM 1858 O O . ASN A 1 239 ? 10.845 -16.263 -15.071 1.00 60.94 239 ASN A O 1
ATOM 1862 N N . GLN A 1 240 ? 10.549 -16.064 -17.298 1.00 54.97 240 GLN A N 1
ATOM 1863 C CA . GLN A 1 240 ? 11.779 -16.746 -17.690 1.00 54.97 240 GLN A CA 1
ATOM 1864 C C . GLN A 1 240 ? 12.892 -15.691 -17.812 1.00 54.97 240 GLN A C 1
ATOM 1866 O O . GLN A 1 240 ? 12.788 -14.801 -18.657 1.00 54.97 240 GLN A O 1
ATOM 1871 N N . PHE A 1 241 ? 13.901 -15.760 -16.938 1.00 51.38 241 PHE A N 1
ATOM 1872 C CA . PHE A 1 241 ? 15.087 -14.890 -16.953 1.00 51.38 241 PHE A CA 1
ATOM 1873 C C . PHE A 1 241 ? 16.268 -15.572 -17.642 1.00 51.38 241 PHE A C 1
ATOM 1875 O O . PHE A 1 241 ? 16.421 -16.802 -17.451 1.00 51.38 241 PHE A O 1
#

Solvent-accessible surface area (backbone atoms only — not comparable to full-atom values): 15572 Å² total; per-residue (Å²): 135,85,67,66,65,70,88,67,77,84,78,83,66,92,79,75,76,76,86,75,86,76,81,86,83,87,81,86,85,89,84,91,84,84,88,81,93,76,83,84,79,93,76,95,74,91,88,83,74,92,77,76,54,73,62,53,90,86,51,89,63,57,65,70,58,55,70,84,50,60,72,80,34,90,88,42,76,49,49,76,50,65,44,62,83,67,76,96,76,80,76,66,93,88,64,86,74,81,86,79,74,87,53,54,68,70,59,52,51,50,54,50,50,47,53,41,36,48,35,38,30,13,28,31,38,72,41,32,43,68,43,50,82,73,38,40,42,57,38,40,56,94,65,31,29,30,32,69,44,61,47,84,86,44,61,80,55,35,73,62,71,54,71,55,20,36,45,45,23,51,71,83,42,77,37,42,38,67,67,54,49,51,51,53,44,53,49,51,52,56,50,39,63,72,72,64,50,91,49,65,69,74,46,59,40,43,34,35,29,38,38,40,72,88,64,71,58,77,59,86,79,71,83,44,97,86,52,77,89,78,84,48,59,44,99,83,70,43,82,61,130